Protein AF-A0A0L0LIU9-F1 (afdb_monomer_lite)

Radius of gyration: 30.59 Å; chains: 1; bounding box: 69×97×76 Å

Structure (mmCIF, N/CA/C/O backbone):
data_AF-A0A0L0LIU9-F1
#
_entry.id   AF-A0A0L0LIU9-F1
#
loop_
_atom_site.group_PDB
_atom_site.id
_atom_site.type_symbol
_atom_site.label_atom_id
_atom_site.label_alt_id
_atom_site.label_comp_id
_atom_site.label_asym_id
_atom_site.label_entity_id
_atom_site.label_seq_id
_atom_site.pdbx_PDB_ins_code
_atom_site.Cartn_x
_atom_site.Cartn_y
_atom_site.Cartn_z
_atom_site.occupancy
_atom_site.B_iso_or_equiv
_atom_site.auth_seq_id
_atom_site.auth_comp_id
_atom_site.auth_asym_id
_atom_site.auth_atom_id
_atom_site.pdbx_PDB_model_num
ATOM 1 N N . MET A 1 1 ? -22.553 -29.298 -36.921 1.00 45.69 1 MET A N 1
ATOM 2 C CA . MET A 1 1 ? -21.969 -28.074 -37.516 1.00 45.69 1 MET A CA 1
ATOM 3 C C . MET A 1 1 ? -22.378 -26.859 -36.677 1.00 45.69 1 MET A C 1
ATOM 5 O O . MET A 1 1 ? -23.055 -25.967 -37.155 1.00 45.69 1 MET A O 1
ATOM 9 N N . LEU A 1 2 ? -22.022 -26.857 -35.390 1.00 45.81 2 LEU A N 1
ATOM 10 C CA . LEU A 1 2 ? -22.371 -25.792 -34.436 1.00 45.81 2 LEU A CA 1
ATOM 11 C C . LEU A 1 2 ? -21.199 -25.583 -33.460 1.00 45.81 2 LEU A C 1
ATOM 13 O O . LEU A 1 2 ? -21.365 -25.541 -32.251 1.00 45.81 2 LEU A O 1
ATOM 17 N N . LEU A 1 3 ? -19.979 -25.605 -34.001 1.00 47.44 3 LEU A N 1
ATOM 18 C CA . LEU A 1 3 ? -18.736 -25.647 -33.220 1.00 47.44 3 LEU A CA 1
ATOM 19 C C . LEU A 1 3 ? -17.633 -24.774 -33.839 1.00 47.44 3 LEU A C 1
ATOM 21 O O . LEU A 1 3 ? -16.451 -25.027 -33.645 1.00 47.44 3 LEU A O 1
ATOM 25 N N . LEU A 1 4 ? -18.019 -23.745 -34.604 1.00 47.97 4 LEU A N 1
ATOM 26 C CA . LEU A 1 4 ? -17.070 -22.876 -35.312 1.00 47.97 4 LEU A CA 1
ATOM 27 C C . LEU A 1 4 ? -17.307 -21.367 -35.156 1.00 47.97 4 LEU A C 1
ATOM 29 O O . LEU A 1 4 ? -16.681 -20.593 -35.865 1.00 47.97 4 LEU A O 1
ATOM 33 N N . PHE A 1 5 ? -18.132 -20.932 -34.201 1.00 41.53 5 PHE A N 1
ATOM 34 C CA . PHE A 1 5 ? -18.371 -19.500 -33.950 1.00 41.53 5 PHE A CA 1
ATOM 35 C C . PHE A 1 5 ? -18.141 -19.069 -32.493 1.00 41.53 5 PHE A C 1
ATOM 37 O O . PHE A 1 5 ? -18.697 -18.079 -32.040 1.00 41.53 5 PHE A O 1
ATOM 44 N N . GLN A 1 6 ? -17.289 -19.786 -31.753 1.00 45.59 6 GLN A N 1
ATOM 45 C CA . GLN A 1 6 ? -16.829 -19.359 -30.420 1.00 45.59 6 GLN A CA 1
ATOM 46 C C . GLN A 1 6 ? -15.324 -19.060 -30.392 1.00 45.59 6 GLN A C 1
ATOM 48 O O . GLN A 1 6 ? -14.669 -19.197 -29.363 1.00 45.59 6 GLN A O 1
ATOM 53 N N . LYS A 1 7 ? -14.745 -18.697 -31.538 1.00 48.84 7 LYS A N 1
ATOM 54 C CA . LYS A 1 7 ? -13.348 -18.282 -31.624 1.00 48.84 7 LYS A CA 1
ATOM 55 C C . LYS A 1 7 ? -13.321 -16.839 -32.113 1.00 48.84 7 LYS A C 1
ATOM 57 O O . LYS A 1 7 ? -14.002 -16.535 -33.081 1.00 48.84 7 LYS A O 1
ATOM 62 N N . THR A 1 8 ? -12.517 -16.028 -31.423 1.00 47.38 8 THR A N 1
ATOM 63 C CA . THR A 1 8 ? -12.088 -14.652 -31.738 1.00 47.38 8 THR A CA 1
ATOM 64 C C . THR A 1 8 ? -13.003 -13.500 -31.315 1.00 47.38 8 THR A C 1
ATOM 66 O O . THR A 1 8 ? -13.524 -12.782 -32.158 1.00 47.38 8 THR A O 1
ATOM 69 N N . MET A 1 9 ? -13.094 -13.253 -30.005 1.00 43.00 9 MET A N 1
ATOM 70 C CA . MET A 1 9 ? -13.168 -11.885 -29.457 1.00 43.00 9 MET A CA 1
ATOM 71 C C . MET A 1 9 ? -12.348 -11.762 -28.159 1.00 43.00 9 MET A C 1
ATOM 73 O O . MET A 1 9 ? -12.719 -11.039 -27.245 1.00 43.00 9 MET A O 1
ATOM 77 N N . ASP A 1 10 ? -11.201 -12.441 -28.077 1.00 49.31 10 ASP A N 1
ATOM 78 C CA . ASP A 1 10 ? -10.130 -11.969 -27.198 1.00 49.31 10 ASP A CA 1
ATOM 79 C C . ASP A 1 10 ? -9.325 -10.962 -28.016 1.00 49.31 10 ASP A C 1
ATOM 81 O O . ASP A 1 10 ? -8.288 -11.274 -28.606 1.00 49.31 10 ASP A O 1
ATOM 85 N N . GLU A 1 11 ? -9.867 -9.747 -28.131 1.00 48.88 11 GLU A N 1
ATOM 86 C CA . GLU A 1 11 ? -9.041 -8.597 -28.462 1.00 48.88 11 GLU A CA 1
ATOM 87 C C . GLU A 1 11 ? -7.932 -8.560 -27.413 1.00 48.88 11 GLU A C 1
ATOM 89 O O . GLU A 1 11 ? -8.148 -8.203 -26.253 1.00 48.88 11 GLU A O 1
ATOM 94 N N . HIS A 1 12 ? -6.724 -8.939 -27.819 1.00 54.38 12 HIS A N 1
ATOM 95 C CA . HIS A 1 12 ? -5.518 -8.518 -27.139 1.00 54.38 12 HIS A CA 1
ATOM 96 C C . HIS A 1 12 ? -5.495 -6.991 -27.215 1.00 54.38 12 HIS A C 1
ATOM 98 O O . HIS A 1 12 ? -4.891 -6.407 -28.112 1.00 54.38 12 HIS A O 1
ATOM 104 N N . LYS A 1 13 ? -6.208 -6.334 -26.294 1.00 49.31 13 LYS A N 1
ATOM 105 C CA . LYS A 1 13 ? -6.086 -4.911 -26.038 1.00 49.31 13 LYS A CA 1
ATOM 106 C C . LYS A 1 13 ? -4.662 -4.739 -25.556 1.00 49.31 13 LYS A C 1
ATOM 108 O O . LYS A 1 13 ? -4.372 -4.933 -24.379 1.00 49.31 13 LYS A O 1
ATOM 113 N N . THR A 1 14 ? -3.764 -4.470 -26.494 1.00 50.56 14 THR A N 1
ATOM 114 C CA . THR A 1 14 ? -2.378 -4.122 -26.230 1.00 50.56 14 THR A CA 1
ATOM 115 C C . THR A 1 14 ? -2.442 -2.839 -25.422 1.00 50.56 14 THR A C 1
ATOM 117 O O . THR A 1 14 ? -2.576 -1.742 -25.964 1.00 50.56 14 THR A O 1
ATOM 120 N N . THR A 1 15 ? -2.501 -2.977 -24.101 1.00 61.91 15 THR A N 1
ATOM 121 C CA . THR A 1 15 ? -2.577 -1.861 -23.175 1.00 61.91 15 THR A CA 1
ATOM 122 C C . THR A 1 15 ? -1.241 -1.151 -23.263 1.00 61.91 15 THR A C 1
ATOM 124 O O . THR A 1 15 ? -0.260 -1.537 -22.637 1.00 61.91 15 THR A O 1
ATOM 127 N N . SER A 1 16 ? -1.184 -0.137 -24.124 1.00 69.75 16 SER A N 1
ATOM 128 C CA . SER A 1 16 ? -0.032 0.744 -24.240 1.00 69.75 16 SER A CA 1
ATOM 129 C C . SER A 1 16 ? 0.181 1.404 -22.882 1.00 69.75 16 SER A C 1
ATOM 131 O O . SER A 1 16 ? -0.591 2.271 -22.469 1.00 69.75 16 SER A O 1
ATOM 133 N N . PHE A 1 17 ? 1.186 0.937 -22.146 1.00 67.00 17 PHE A N 1
ATOM 134 C CA . PHE A 1 17 ? 1.517 1.489 -20.843 1.00 67.00 17 PHE A CA 1
ATOM 135 C C . PHE A 1 17 ? 2.136 2.868 -21.018 1.00 67.00 17 PHE A C 1
ATOM 137 O O . PHE A 1 17 ? 2.968 3.089 -21.897 1.00 67.00 17 PHE A O 1
ATOM 144 N N . ILE A 1 18 ? 1.764 3.789 -20.136 1.00 77.19 18 ILE A N 1
ATOM 145 C CA . ILE A 1 18 ? 2.443 5.076 -20.046 1.00 77.19 18 ILE A CA 1
ATOM 146 C C . ILE A 1 18 ? 3.814 4.810 -19.400 1.00 77.19 18 ILE A C 1
ATOM 148 O O . ILE A 1 18 ? 3.855 4.254 -18.293 1.00 77.19 18 ILE A O 1
ATOM 152 N N . PRO A 1 19 ? 4.938 5.162 -20.051 1.00 79.38 19 PRO A N 1
ATOM 153 C CA . PRO A 1 19 ? 6.260 4.987 -19.465 1.00 79.38 19 PRO A CA 1
ATOM 154 C C . PRO A 1 19 ? 6.369 5.676 -18.103 1.00 79.38 19 PRO A C 1
ATOM 156 O O . PRO A 1 19 ? 5.802 6.746 -17.894 1.00 79.38 19 PRO A O 1
ATOM 159 N N . ASN A 1 20 ? 7.117 5.065 -17.180 1.00 84.94 20 ASN A N 1
ATOM 160 C CA . ASN A 1 20 ? 7.345 5.601 -15.833 1.00 84.94 20 ASN A CA 1
ATOM 161 C C . ASN A 1 20 ? 6.050 5.898 -15.038 1.00 84.94 20 ASN A C 1
ATOM 163 O O . ASN A 1 20 ? 5.992 6.836 -14.247 1.00 84.94 20 ASN A O 1
ATOM 167 N N . SER A 1 21 ? 5.002 5.098 -15.244 1.00 88.44 21 SER A N 1
ATOM 168 C CA . SER A 1 21 ? 3.737 5.204 -14.511 1.00 88.44 21 SER A CA 1
ATOM 169 C C . SER A 1 21 ? 3.426 3.931 -13.724 1.00 88.44 21 SER A C 1
ATOM 171 O O . SER A 1 21 ? 4.057 2.887 -13.893 1.00 88.44 21 SER A O 1
ATOM 173 N N . THR A 1 22 ? 2.451 4.013 -12.822 1.00 90.19 22 THR A N 1
ATOM 174 C CA . THR A 1 22 ? 1.862 2.851 -12.152 1.00 90.19 22 THR A CA 1
ATOM 175 C C . THR A 1 22 ? 0.370 2.862 -12.413 1.00 90.19 22 THR A C 1
ATOM 177 O O . THR A 1 22 ? -0.306 3.832 -12.087 1.00 90.19 22 THR A O 1
ATOM 180 N N . GLN A 1 23 ? -0.133 1.773 -12.988 1.00 89.19 23 GLN A N 1
ATOM 181 C CA . GLN A 1 23 ? -1.566 1.563 -13.151 1.00 89.19 23 GLN A CA 1
ATOM 182 C C . GLN A 1 23 ? -2.184 1.286 -11.775 1.00 89.19 23 GLN A C 1
ATOM 184 O O . GLN A 1 23 ? -1.718 0.409 -11.043 1.00 89.19 23 GLN A O 1
ATOM 189 N N . LEU A 1 24 ? -3.221 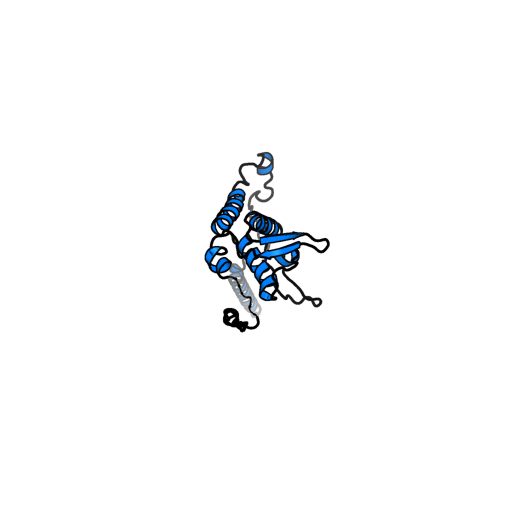2.045 -11.426 1.00 93.62 24 LEU A N 1
ATOM 190 C CA . LEU A 1 24 ? -3.988 1.873 -10.198 1.00 93.62 24 LEU A CA 1
ATOM 191 C C . LEU A 1 24 ? -5.412 1.433 -10.555 1.00 93.62 24 LEU A C 1
ATOM 193 O O . LEU A 1 24 ? -6.053 2.098 -11.365 1.00 93.62 24 LEU A O 1
ATOM 197 N N . PRO A 1 25 ? -5.929 0.345 -9.962 1.00 94.44 25 PRO A N 1
ATOM 198 C CA . PRO A 1 25 ? -7.320 -0.046 -10.143 1.00 94.44 25 PRO A CA 1
ATOM 199 C C . PRO A 1 25 ? -8.281 1.060 -9.691 1.00 94.44 25 PRO A C 1
ATOM 201 O O . PRO A 1 25 ? -8.203 1.515 -8.547 1.00 94.44 25 PRO A O 1
ATOM 204 N N . ASN A 1 26 ? -9.238 1.427 -10.547 1.00 96.56 26 ASN A N 1
ATOM 205 C CA . ASN A 1 26 ? -10.229 2.473 -10.254 1.00 96.56 26 ASN A CA 1
ATOM 206 C C . ASN A 1 26 ? -11.024 2.189 -8.974 1.00 96.56 26 ASN A C 1
ATOM 208 O O . ASN A 1 26 ? -11.304 3.101 -8.209 1.00 96.56 26 ASN A O 1
ATOM 212 N N . ILE A 1 27 ? -11.318 0.917 -8.675 1.00 95.88 27 ILE A N 1
ATOM 213 C CA . ILE A 1 27 ? -11.979 0.540 -7.416 1.00 95.88 27 ILE A CA 1
ATOM 214 C C . ILE A 1 27 ? -11.207 1.043 -6.188 1.00 95.88 27 ILE A C 1
ATOM 216 O O . ILE A 1 27 ? -11.811 1.536 -5.239 1.00 95.88 27 ILE A O 1
ATOM 220 N N . LEU A 1 28 ? -9.872 0.990 -6.212 1.00 96.88 28 LEU A N 1
ATOM 221 C CA . LEU A 1 28 ? -9.068 1.519 -5.116 1.00 96.88 28 LEU A CA 1
ATOM 222 C C . LEU A 1 28 ? -9.097 3.044 -5.104 1.00 96.88 28 LEU A C 1
ATOM 224 O O . LEU A 1 28 ? -9.313 3.629 -4.045 1.00 96.88 28 LEU A O 1
ATOM 228 N N . LEU A 1 29 ? -8.879 3.668 -6.264 1.00 96.12 29 LEU A N 1
ATOM 229 C CA . LEU A 1 29 ? -8.744 5.119 -6.389 1.00 96.12 29 LEU A CA 1
ATOM 230 C C . LEU A 1 29 ? -10.043 5.858 -6.053 1.00 96.12 29 LEU A C 1
ATOM 232 O O . LEU A 1 29 ? -10.012 6.839 -5.318 1.00 96.12 29 LEU A O 1
ATOM 236 N N . ASP A 1 30 ? -11.172 5.355 -6.543 1.00 96.88 30 ASP A N 1
ATOM 237 C CA . ASP A 1 30 ? -12.452 6.059 -6.493 1.00 96.88 30 ASP A CA 1
ATOM 238 C C . ASP A 1 30 ? -13.293 5.655 -5.281 1.00 96.88 30 ASP A C 1
ATOM 240 O O . ASP A 1 30 ? -14.129 6.433 -4.820 1.00 96.88 30 ASP A O 1
ATOM 244 N N . LYS A 1 31 ? -13.127 4.418 -4.787 1.00 97.31 31 LYS A N 1
ATOM 245 C CA . LYS A 1 31 ? -14.048 3.829 -3.801 1.00 97.31 31 LYS A CA 1
ATOM 246 C C . LYS A 1 31 ? -13.411 3.455 -2.468 1.00 97.31 31 LYS A C 1
ATOM 248 O O . LYS A 1 31 ? -14.139 3.337 -1.491 1.00 97.31 31 LYS A O 1
ATOM 253 N N . VAL A 1 32 ? -12.090 3.284 -2.396 1.00 97.94 32 VAL A N 1
ATOM 254 C CA . VAL A 1 32 ? -11.420 2.847 -1.157 1.00 97.94 32 VAL A CA 1
ATOM 255 C C . VAL A 1 32 ? -10.550 3.955 -0.577 1.00 97.94 32 VAL A C 1
ATOM 257 O O . VAL A 1 32 ? -10.808 4.417 0.530 1.00 97.94 32 VAL A O 1
ATOM 260 N N . ILE A 1 33 ? -9.541 4.413 -1.322 1.00 97.81 33 ILE A N 1
ATOM 261 C CA . ILE A 1 33 ? -8.535 5.385 -0.866 1.00 97.81 33 ILE A CA 1
ATOM 262 C C . ILE A 1 33 ? -9.151 6.672 -0.289 1.00 97.81 33 ILE A C 1
ATOM 264 O O . ILE A 1 33 ? -8.698 7.085 0.778 1.00 97.81 33 ILE A O 1
ATOM 268 N N . PRO A 1 34 ? -10.184 7.290 -0.899 1.00 97.62 34 PRO A N 1
ATOM 269 C CA . PRO A 1 34 ? -10.765 8.527 -0.374 1.00 97.62 34 PRO A CA 1
ATOM 270 C C . PRO A 1 34 ? -11.514 8.350 0.953 1.00 97.62 34 PRO A C 1
ATOM 272 O O . PRO A 1 34 ? -11.811 9.335 1.625 1.00 97.62 34 PRO A O 1
ATOM 275 N N . LEU A 1 35 ? -11.862 7.110 1.311 1.00 97.44 35 LEU A N 1
ATOM 276 C CA . LEU A 1 35 ? -12.760 6.788 2.420 1.00 97.44 35 LEU A CA 1
ATOM 277 C C . LEU A 1 35 ? -12.056 6.088 3.587 1.00 97.44 35 LEU A C 1
ATOM 279 O O . LEU A 1 35 ? -12.709 5.772 4.582 1.00 97.44 35 LEU A O 1
ATOM 283 N N . ILE A 1 36 ? -10.749 5.842 3.491 1.00 97.06 36 ILE A N 1
ATOM 284 C CA . ILE A 1 36 ? -9.955 5.226 4.558 1.00 97.06 36 ILE A CA 1
ATOM 285 C C . ILE A 1 36 ? -8.864 6.183 5.069 1.00 97.06 36 ILE A C 1
ATOM 287 O O . ILE A 1 36 ? -8.434 7.080 4.346 1.00 97.06 36 ILE A O 1
ATOM 291 N N . PRO A 1 37 ? -8.384 6.009 6.312 1.00 97.06 37 PRO A N 1
ATOM 292 C CA . PRO A 1 37 ? -7.286 6.790 6.867 1.00 97.06 37 PRO A CA 1
ATOM 293 C C . PRO A 1 37 ? -5.991 6.735 6.041 1.00 97.06 37 PRO A C 1
ATOM 295 O O . PRO A 1 37 ? -5.687 5.767 5.341 1.00 97.06 37 PRO A O 1
ATOM 298 N N . GLU A 1 38 ? -5.202 7.808 6.161 1.00 96.12 38 GLU A N 1
ATOM 299 C CA . GLU A 1 38 ? -4.026 8.062 5.321 1.00 96.12 38 GLU A CA 1
ATOM 300 C C . GLU A 1 38 ? -2.982 6.938 5.391 1.00 96.12 38 GLU A C 1
ATOM 302 O O . GLU A 1 38 ? -2.395 6.572 4.372 1.00 96.12 38 GLU A O 1
ATOM 307 N N . ALA A 1 39 ? -2.739 6.376 6.579 1.00 96.69 39 ALA A N 1
ATOM 308 C CA . ALA A 1 39 ? -1.717 5.349 6.753 1.00 96.69 39 ALA A CA 1
ATOM 309 C C . ALA A 1 39 ? -2.039 4.096 5.920 1.00 96.69 39 ALA A C 1
ATOM 311 O O . ALA A 1 39 ? -1.188 3.582 5.193 1.00 96.69 39 ALA A O 1
ATOM 312 N N . GLU A 1 40 ? -3.286 3.639 5.979 1.00 98.19 40 GLU A N 1
ATOM 313 C CA . GLU A 1 40 ? -3.803 2.516 5.213 1.00 98.19 40 GLU A CA 1
ATOM 314 C C . GLU A 1 40 ? -3.820 2.815 3.711 1.00 98.19 40 GLU A C 1
ATOM 316 O O . GLU A 1 40 ? -3.341 1.998 2.920 1.00 98.19 40 GLU A O 1
ATOM 321 N N . ALA A 1 41 ? -4.275 4.006 3.310 1.00 98.38 41 ALA A N 1
ATOM 322 C CA . ALA A 1 41 ? -4.251 4.435 1.912 1.00 98.38 41 ALA A CA 1
ATOM 323 C C . ALA A 1 41 ? -2.830 4.415 1.323 1.00 98.38 41 ALA A C 1
ATOM 325 O O . ALA A 1 41 ? -2.606 3.859 0.245 1.00 98.38 41 ALA A O 1
ATOM 326 N N . ARG A 1 42 ? -1.839 4.951 2.046 1.00 98.50 42 ARG A N 1
ATOM 327 C CA . ARG A 1 42 ? -0.432 4.963 1.608 1.00 98.50 42 ARG A CA 1
ATOM 328 C C . ARG A 1 42 ? 0.156 3.556 1.529 1.00 98.50 42 ARG A C 1
ATOM 330 O O . ARG A 1 42 ? 0.895 3.262 0.591 1.00 98.50 42 ARG A O 1
ATOM 337 N N . CYS A 1 43 ? -0.203 2.662 2.453 1.00 98.56 43 CYS A N 1
ATOM 338 C CA . CYS A 1 43 ? 0.171 1.251 2.361 1.00 98.56 43 CYS A CA 1
ATOM 339 C C . CYS A 1 43 ? -0.425 0.574 1.114 1.00 98.56 43 CYS A C 1
ATOM 341 O O . CYS A 1 43 ? 0.314 -0.105 0.401 1.00 98.56 43 CYS A O 1
ATOM 343 N N . LEU A 1 44 ? -1.716 0.777 0.813 1.00 98.25 44 LEU A N 1
ATOM 344 C CA . LEU A 1 44 ? -2.359 0.233 -0.394 1.00 98.25 44 LEU A CA 1
ATOM 345 C C . LEU A 1 44 ? -1.690 0.730 -1.676 1.00 98.25 44 LEU A C 1
ATOM 347 O O . LEU A 1 44 ? -1.363 -0.069 -2.556 1.00 98.25 44 LEU A O 1
ATOM 351 N N . LEU A 1 45 ? -1.453 2.038 -1.765 1.00 98.38 45 LEU A N 1
ATOM 352 C CA . LEU A 1 45 ? -0.787 2.656 -2.908 1.00 98.38 45 LEU A CA 1
ATOM 353 C C . LEU A 1 45 ? 0.623 2.096 -3.105 1.00 98.38 45 LEU A C 1
ATOM 355 O O . LEU A 1 45 ? 1.009 1.781 -4.231 1.00 98.38 45 LEU A O 1
ATOM 359 N N . TYR A 1 46 ? 1.378 1.913 -2.018 1.00 98.56 46 TYR A N 1
ATOM 360 C CA . TYR A 1 46 ? 2.715 1.342 -2.116 1.00 98.56 46 TYR A CA 1
ATOM 361 C C . TYR A 1 46 ? 2.686 -0.122 -2.569 1.00 98.56 46 TYR A C 1
ATOM 363 O O . TYR A 1 46 ? 3.479 -0.503 -3.428 1.00 98.56 46 TYR A O 1
ATOM 371 N N . ILE A 1 47 ? 1.734 -0.931 -2.085 1.00 98.50 47 ILE A N 1
ATOM 372 C CA . ILE A 1 47 ? 1.545 -2.300 -2.590 1.00 98.50 47 ILE A CA 1
ATOM 373 C C . ILE A 1 47 ? 1.271 -2.262 -4.096 1.00 98.50 47 ILE A C 1
ATOM 375 O O . ILE A 1 47 ? 1.984 -2.929 -4.838 1.00 98.50 47 ILE A O 1
ATOM 379 N N . CYS A 1 48 ? 0.346 -1.419 -4.565 1.00 98.00 48 CYS A N 1
ATOM 380 C CA . CYS A 1 48 ? 0.053 -1.277 -5.995 1.00 98.00 48 CYS A CA 1
ATOM 381 C C . CYS A 1 48 ? 1.285 -0.867 -6.817 1.00 98.00 48 CYS A C 1
ATOM 383 O O . CYS A 1 48 ? 1.528 -1.402 -7.900 1.00 98.00 48 CYS A O 1
ATOM 385 N N . ARG A 1 49 ? 2.108 0.053 -6.295 1.00 97.44 49 ARG A N 1
ATOM 386 C CA . ARG A 1 49 ? 3.370 0.455 -6.932 1.00 97.44 49 ARG A CA 1
ATOM 387 C C . ARG A 1 49 ? 4.332 -0.717 -7.092 1.00 97.44 49 ARG A C 1
ATOM 389 O O . ARG A 1 49 ? 5.022 -0.793 -8.111 1.00 97.44 49 ARG A O 1
ATOM 396 N N . ARG A 1 50 ? 4.398 -1.597 -6.092 1.00 97.75 50 ARG A N 1
ATOM 397 C CA . ARG A 1 50 ? 5.282 -2.770 -6.049 1.00 97.75 50 ARG A CA 1
ATOM 398 C C . ARG A 1 50 ? 4.740 -3.975 -6.828 1.00 97.75 50 ARG A C 1
ATOM 400 O O . ARG A 1 50 ? 5.538 -4.784 -7.296 1.00 97.75 50 ARG A O 1
ATOM 407 N N . THR A 1 51 ? 3.425 -4.068 -7.009 1.00 97.38 51 THR A N 1
ATOM 408 C CA . THR A 1 51 ? 2.760 -5.128 -7.777 1.00 97.38 51 THR A CA 1
ATOM 409 C C . THR A 1 51 ? 2.506 -4.684 -9.217 1.00 97.38 51 THR A C 1
ATOM 411 O O . THR A 1 51 ? 3.284 -5.005 -10.117 1.00 97.38 51 THR A O 1
ATOM 414 N N . PHE A 1 52 ? 1.479 -3.870 -9.442 1.00 94.94 52 PHE A N 1
ATOM 415 C CA . PHE A 1 52 ? 1.016 -3.456 -10.765 1.00 94.94 52 PHE A CA 1
ATOM 416 C C . PHE A 1 52 ? 2.032 -2.587 -11.500 1.00 94.94 52 PHE A C 1
ATOM 418 O O . PHE A 1 52 ? 2.214 -2.745 -12.704 1.00 94.94 52 PHE A O 1
ATOM 425 N N . GLY A 1 53 ? 2.779 -1.749 -10.775 1.00 93.62 53 GLY A N 1
ATOM 426 C CA . GLY A 1 53 ? 3.890 -0.977 -11.345 1.00 93.62 53 GLY A CA 1
ATOM 427 C C . GLY A 1 53 ? 5.074 -1.828 -11.835 1.00 93.62 53 GLY A C 1
ATOM 428 O O . GLY A 1 53 ? 6.019 -1.276 -12.392 1.00 93.62 53 GLY A O 1
ATOM 429 N N . PHE A 1 54 ? 5.048 -3.145 -11.607 1.00 93.44 54 PHE A N 1
ATOM 430 C CA . PHE A 1 54 ? 6.015 -4.126 -12.114 1.00 93.44 54 PHE A CA 1
ATOM 431 C C . PHE A 1 54 ? 5.334 -5.321 -12.800 1.00 93.44 54 PHE A C 1
ATOM 433 O O . PHE A 1 54 ? 5.985 -6.345 -12.999 1.00 93.44 54 PHE A O 1
ATOM 440 N N . HIS A 1 55 ? 4.044 -5.207 -13.140 1.00 92.12 55 HIS A N 1
ATOM 441 C CA . HIS A 1 55 ? 3.252 -6.269 -13.775 1.00 92.12 55 HIS A CA 1
ATOM 442 C C . HIS A 1 55 ? 3.239 -7.587 -12.987 1.00 92.12 55 HIS A C 1
ATOM 444 O O . HIS A 1 55 ? 3.392 -8.671 -13.547 1.00 92.12 55 HIS A O 1
ATOM 450 N N . LYS A 1 56 ? 3.080 -7.491 -11.667 1.00 94.44 56 LYS A N 1
ATOM 451 C CA . LYS A 1 56 ? 2.925 -8.640 -10.773 1.00 94.44 56 LYS A CA 1
ATOM 452 C C . LYS A 1 56 ? 1.578 -8.581 -10.073 1.00 94.44 56 LYS A C 1
ATOM 454 O O . LYS A 1 56 ? 1.122 -7.496 -9.722 1.00 94.44 56 LYS A O 1
ATOM 459 N N . ASP A 1 57 ? 1.039 -9.747 -9.740 1.00 95.81 57 ASP A N 1
ATOM 460 C CA . ASP A 1 57 ? -0.141 -9.848 -8.873 1.00 95.81 57 ASP A CA 1
ATOM 461 C C . ASP A 1 57 ? 0.225 -9.677 -7.392 1.00 95.81 57 ASP A C 1
ATOM 463 O O . ASP A 1 57 ? -0.540 -9.121 -6.604 1.00 95.81 57 ASP A O 1
ATOM 467 N N . ALA A 1 58 ? 1.434 -10.108 -7.017 1.00 97.81 58 ALA A N 1
ATOM 468 C CA . ALA A 1 58 ? 1.963 -10.025 -5.662 1.00 97.81 58 ALA A CA 1
ATOM 469 C C . ALA A 1 58 ? 3.453 -9.652 -5.663 1.00 97.81 58 ALA A C 1
ATOM 471 O O . ALA A 1 58 ? 4.204 -10.051 -6.554 1.00 97.81 58 ALA A O 1
ATOM 472 N N . ASP A 1 59 ? 3.913 -8.945 -4.629 1.00 98.25 59 ASP A N 1
ATOM 473 C CA . ASP A 1 59 ? 5.340 -8.659 -4.429 1.00 98.25 59 ASP A CA 1
ATOM 474 C C . ASP A 1 59 ? 5.744 -8.899 -2.976 1.00 98.25 59 ASP A C 1
ATOM 476 O O . ASP A 1 59 ? 4.937 -8.799 -2.046 1.00 98.25 59 ASP A O 1
ATOM 480 N N . ARG A 1 60 ? 7.021 -9.229 -2.780 1.00 98.19 60 ARG A N 1
ATOM 481 C CA . ARG A 1 60 ? 7.601 -9.334 -1.442 1.00 98.19 60 ARG A CA 1
ATOM 482 C C . ARG A 1 60 ? 8.061 -7.955 -1.002 1.00 98.19 60 ARG A C 1
ATOM 484 O O . ARG A 1 60 ? 8.960 -7.39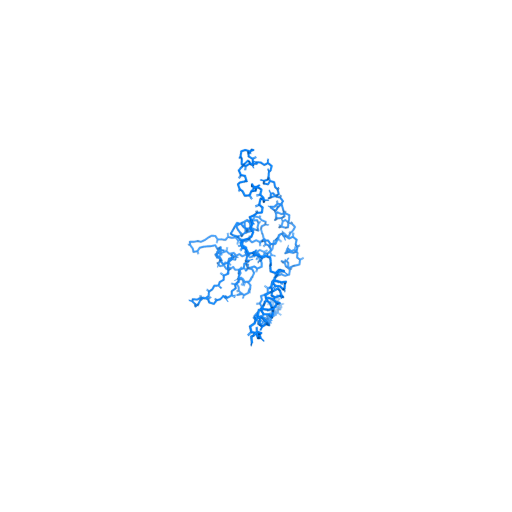6 -1.623 1.00 98.19 60 ARG A O 1
ATOM 491 N N . ILE A 1 61 ? 7.488 -7.448 0.085 1.00 98.44 61 ILE A N 1
ATOM 492 C CA . ILE A 1 61 ? 7.753 -6.086 0.560 1.00 98.44 61 ILE A CA 1
ATOM 493 C C . ILE A 1 61 ? 8.140 -6.142 2.040 1.00 98.44 61 ILE A C 1
ATOM 495 O O . ILE A 1 61 ? 7.391 -6.635 2.882 1.00 98.44 61 ILE A O 1
ATOM 499 N N . SER A 1 62 ? 9.334 -5.672 2.387 1.00 97.50 62 SER A N 1
ATOM 500 C CA . SER A 1 62 ? 9.752 -5.589 3.787 1.00 97.50 62 SER A CA 1
ATOM 501 C C . SER A 1 62 ? 9.108 -4.387 4.484 1.00 97.50 62 SER A C 1
ATOM 503 O O . SER A 1 62 ? 8.711 -3.404 3.860 1.00 97.50 62 SER A O 1
ATOM 505 N N . PHE A 1 63 ? 9.072 -4.417 5.817 1.00 96.94 63 PHE A N 1
ATOM 506 C CA . PHE A 1 63 ? 8.654 -3.251 6.603 1.00 96.94 63 PHE A CA 1
ATOM 507 C C . PHE A 1 63 ? 9.530 -2.019 6.346 1.00 96.94 63 PHE A C 1
ATOM 509 O O . PHE A 1 63 ? 9.001 -0.916 6.291 1.00 96.94 63 PHE A O 1
ATOM 516 N N . SER A 1 64 ? 10.844 -2.196 6.173 1.00 97.38 64 SER A N 1
ATOM 517 C CA . SER A 1 64 ? 11.738 -1.079 5.845 1.00 97.38 64 SER A CA 1
ATOM 518 C C . SER A 1 64 ? 11.417 -0.474 4.481 1.00 97.38 64 SER A C 1
ATOM 520 O O . SER A 1 64 ? 11.473 0.736 4.345 1.00 97.38 64 SER A O 1
ATOM 522 N N . GLN A 1 65 ? 10.989 -1.275 3.500 1.00 98.44 65 GLN A N 1
ATOM 523 C CA . GLN A 1 65 ? 10.532 -0.750 2.212 1.00 98.44 65 GLN A CA 1
ATOM 524 C C . GLN A 1 65 ? 9.239 0.057 2.355 1.00 98.44 65 GLN A C 1
ATOM 526 O O . GLN A 1 65 ? 9.121 1.129 1.778 1.00 98.44 65 GLN A O 1
ATOM 531 N N . PHE A 1 66 ? 8.286 -0.394 3.177 1.00 98.56 66 PHE A N 1
ATOM 532 C CA . PHE A 1 66 ? 7.107 0.423 3.487 1.00 98.56 66 PHE A CA 1
ATOM 533 C C . PHE A 1 66 ? 7.460 1.731 4.201 1.00 98.56 66 PHE A C 1
ATOM 535 O O . PHE A 1 66 ? 6.826 2.747 3.948 1.00 98.56 66 PHE A O 1
ATOM 542 N N . MET A 1 67 ? 8.429 1.721 5.110 1.00 98.44 67 MET A N 1
ATOM 543 C CA . MET A 1 67 ? 8.791 2.911 5.883 1.00 98.44 67 MET A CA 1
ATOM 544 C C . MET A 1 67 ? 9.609 3.904 5.053 1.00 98.44 67 MET A C 1
ATOM 546 O O . MET A 1 67 ? 9.231 5.066 4.949 1.00 98.44 67 MET A O 1
ATOM 550 N N . ASP A 1 68 ? 10.693 3.419 4.448 1.00 97.38 68 ASP A N 1
ATOM 551 C CA . ASP A 1 68 ? 11.802 4.233 3.941 1.00 97.38 68 ASP A CA 1
ATOM 552 C C . ASP A 1 68 ? 12.051 4.035 2.437 1.00 97.38 68 ASP A C 1
ATOM 554 O O . ASP A 1 68 ? 12.902 4.706 1.852 1.00 97.38 68 ASP A O 1
ATOM 558 N N . GLY A 1 69 ? 11.335 3.099 1.812 1.00 97.88 69 GLY A N 1
ATOM 559 C CA . GLY A 1 69 ? 11.471 2.774 0.400 1.00 97.88 69 GLY A CA 1
ATOM 560 C C . GLY A 1 69 ? 12.690 1.927 0.057 1.00 97.88 69 GLY A C 1
ATOM 561 O O . GLY A 1 69 ? 13.169 1.109 0.850 1.00 97.88 69 GLY A O 1
ATOM 562 N N . ILE A 1 70 ? 13.166 2.076 -1.178 1.00 98.00 70 ILE A N 1
ATOM 563 C CA . ILE A 1 70 ? 14.249 1.266 -1.739 1.00 98.00 70 ILE A CA 1
ATOM 564 C C . ILE A 1 70 ? 15.419 2.162 -2.119 1.00 98.00 70 ILE A C 1
ATOM 566 O O . ILE A 1 70 ? 15.256 3.183 -2.785 1.00 98.00 70 ILE A O 1
ATOM 570 N N . LYS A 1 71 ? 16.622 1.722 -1.747 1.00 97.75 71 LYS A N 1
ATOM 571 C CA . LYS A 1 71 ? 17.886 2.282 -2.224 1.00 97.75 71 LYS A CA 1
ATOM 572 C C . LYS A 1 71 ? 18.632 1.240 -3.043 1.00 97.75 71 LYS A C 1
ATOM 574 O O . LYS A 1 71 ? 18.558 0.046 -2.745 1.00 97.75 71 LYS A O 1
ATOM 579 N N . ASP A 1 72 ? 19.337 1.686 -4.074 1.00 96.00 72 ASP A N 1
ATOM 580 C CA . ASP A 1 72 ? 20.250 0.820 -4.813 1.00 96.00 72 ASP A CA 1
ATOM 581 C C . ASP A 1 72 ? 21.542 0.552 -4.013 1.00 96.00 72 ASP A C 1
ATOM 583 O O . ASP A 1 72 ? 21.771 1.099 -2.931 1.00 96.00 72 ASP A O 1
ATOM 587 N N . ARG A 1 73 ? 22.424 -0.299 -4.553 1.00 95.69 73 ARG A N 1
ATOM 588 C CA . ARG A 1 73 ? 23.709 -0.639 -3.911 1.00 95.69 73 ARG A CA 1
ATOM 589 C C . ARG A 1 73 ? 24.668 0.551 -3.784 1.00 95.69 73 ARG A C 1
ATOM 591 O O . ARG A 1 73 ? 25.613 0.473 -3.008 1.00 95.69 73 ARG A O 1
ATOM 598 N N . ARG A 1 74 ? 24.454 1.617 -4.558 1.00 96.06 74 ARG A N 1
ATOM 599 C CA . ARG A 1 74 ? 25.256 2.849 -4.556 1.00 96.06 74 ARG A CA 1
ATOM 600 C C . ARG A 1 74 ? 24.677 3.903 -3.607 1.00 96.06 74 ARG A C 1
ATOM 602 O O . ARG A 1 74 ? 25.274 4.962 -3.453 1.00 96.06 74 ARG A O 1
ATOM 609 N N . GLY A 1 75 ? 23.543 3.613 -2.967 1.00 95.25 75 GLY A N 1
ATOM 610 C CA . GLY A 1 75 ? 22.849 4.511 -2.052 1.00 95.25 75 GLY A CA 1
ATOM 611 C C . GLY A 1 75 ? 21.853 5.458 -2.724 1.00 95.25 75 GLY A C 1
ATOM 612 O O . GLY A 1 75 ? 21.245 6.264 -2.020 1.00 95.25 75 GLY A O 1
ATOM 613 N N . ASN A 1 76 ? 21.638 5.359 -4.040 1.00 97.06 76 ASN A N 1
ATOM 614 C CA . ASN A 1 76 ? 20.645 6.179 -4.730 1.00 97.06 76 ASN A CA 1
ATOM 615 C C . ASN A 1 76 ? 19.239 5.741 -4.317 1.00 97.06 76 ASN A C 1
ATOM 617 O O . ASN A 1 76 ? 18.934 4.546 -4.287 1.00 97.06 76 ASN A O 1
ATOM 621 N N . VAL A 1 77 ? 18.378 6.709 -4.013 1.00 97.19 77 VAL A N 1
ATOM 622 C CA . VAL A 1 77 ? 16.984 6.442 -3.651 1.00 97.19 77 VAL A CA 1
ATOM 623 C C . VAL A 1 77 ? 16.180 6.137 -4.913 1.00 97.19 77 VAL A C 1
ATOM 625 O O . VAL A 1 77 ? 16.164 6.937 -5.843 1.00 97.19 77 VAL A O 1
ATOM 628 N N . LEU A 1 78 ? 15.518 4.980 -4.937 1.00 95.94 78 LEU A N 1
ATOM 629 C CA . LEU A 1 78 ? 14.629 4.557 -6.022 1.00 95.94 78 LEU A CA 1
ATOM 630 C C . LEU A 1 78 ? 13.169 4.917 -5.728 1.00 95.94 78 LEU A C 1
ATOM 632 O O . LEU A 1 78 ? 12.423 5.276 -6.634 1.00 95.94 78 LEU A O 1
ATOM 636 N N . ASP A 1 79 ? 12.766 4.812 -4.463 1.00 97.06 79 ASP A N 1
ATOM 637 C CA . ASP A 1 79 ? 11.480 5.278 -3.952 1.00 97.06 79 ASP A CA 1
ATOM 638 C C . ASP A 1 79 ? 11.572 5.538 -2.441 1.00 97.06 79 ASP A C 1
ATOM 640 O O . ASP A 1 79 ? 12.536 5.123 -1.797 1.00 97.06 79 ASP A O 1
ATOM 644 N N . TYR A 1 80 ? 10.568 6.221 -1.889 1.00 97.56 80 TYR A N 1
ATOM 645 C CA . TYR A 1 80 ? 10.495 6.608 -0.472 1.00 97.56 80 TYR A CA 1
ATOM 646 C C . TYR A 1 80 ? 9.471 5.790 0.328 1.00 97.56 80 TYR A C 1
ATOM 648 O O . TYR A 1 80 ? 9.067 6.188 1.422 1.00 97.56 80 TYR A O 1
ATOM 656 N N . GLY A 1 81 ? 9.016 4.655 -0.207 1.00 98.00 81 GLY A N 1
ATOM 657 C CA . GLY A 1 81 ? 8.053 3.821 0.496 1.00 98.00 81 GLY A CA 1
ATOM 658 C C . GLY A 1 81 ? 6.680 4.473 0.635 1.00 98.00 81 GLY A C 1
ATOM 659 O O . GLY A 1 81 ? 6.262 5.321 -0.155 1.00 98.00 81 GLY A O 1
ATOM 660 N N . ALA A 1 82 ? 5.988 4.085 1.700 1.00 98.06 82 ALA A N 1
ATOM 661 C CA . ALA A 1 82 ? 4.822 4.786 2.202 1.00 98.06 82 ALA A CA 1
ATOM 662 C C . ALA A 1 82 ? 5.206 5.972 3.102 1.00 98.06 82 ALA A C 1
ATOM 664 O O . ALA A 1 82 ? 4.333 6.787 3.367 1.00 98.06 82 ALA A O 1
ATOM 665 N N . GLY A 1 83 ? 6.455 6.124 3.563 1.00 97.38 83 GLY A N 1
ATOM 666 C CA . GLY A 1 83 ? 6.878 7.264 4.394 1.00 97.38 83 GLY A CA 1
ATOM 667 C C . GLY A 1 83 ? 6.183 7.318 5.759 1.00 97.38 83 GLY A C 1
ATOM 668 O O . GLY A 1 83 ? 5.802 8.390 6.225 1.00 97.38 83 GLY A O 1
ATOM 669 N N . LEU A 1 84 ? 5.946 6.155 6.366 1.00 97.69 84 LEU A N 1
ATOM 670 C CA . LEU A 1 84 ? 5.198 6.004 7.614 1.00 97.69 84 LEU A CA 1
ATOM 671 C C . LEU A 1 84 ? 6.083 5.423 8.717 1.00 97.69 84 LEU A C 1
ATOM 673 O O . LEU A 1 84 ? 6.946 4.586 8.464 1.00 97.69 84 LEU A O 1
ATOM 677 N N . ALA A 1 85 ? 5.800 5.785 9.971 1.00 97.31 85 ALA A N 1
ATOM 678 C CA . ALA A 1 85 ? 6.416 5.128 11.119 1.00 97.31 85 ALA A CA 1
ATOM 679 C C . ALA A 1 85 ? 6.044 3.634 11.169 1.00 97.31 85 ALA A C 1
ATOM 681 O O . ALA A 1 85 ? 4.931 3.239 10.810 1.00 97.31 85 ALA A O 1
ATOM 682 N N . ARG A 1 86 ? 6.944 2.800 11.705 1.00 96.88 86 ARG A N 1
ATOM 683 C CA . ARG A 1 86 ? 6.764 1.338 11.782 1.00 96.88 86 ARG A CA 1
ATOM 684 C C . ARG A 1 86 ? 5.425 0.915 12.393 1.00 96.88 86 ARG A C 1
ATOM 686 O O . ARG A 1 86 ? 4.794 -0.013 11.893 1.00 96.88 86 ARG A O 1
ATOM 693 N N . ALA A 1 87 ? 4.997 1.585 13.464 1.00 96.06 87 ALA A N 1
ATOM 694 C CA . ALA A 1 87 ? 3.731 1.292 14.136 1.00 96.06 87 ALA A CA 1
ATOM 695 C C . ALA A 1 87 ? 2.518 1.571 13.231 1.00 96.06 87 ALA A C 1
ATOM 697 O O . ALA A 1 87 ? 1.586 0.770 13.202 1.00 96.06 87 ALA A O 1
ATOM 698 N N . SER A 1 88 ? 2.559 2.656 12.453 1.00 96.69 88 SER A N 1
ATOM 699 C CA . SER A 1 88 ? 1.517 3.003 11.483 1.00 96.69 88 SER A CA 1
ATOM 700 C C . SER A 1 88 ? 1.462 1.993 10.339 1.00 96.69 88 SER A C 1
ATOM 702 O O . SER A 1 88 ? 0.376 1.544 9.994 1.00 96.69 88 SER A O 1
ATOM 704 N N . VAL A 1 89 ? 2.617 1.558 9.820 1.00 98.19 89 VAL A N 1
ATOM 705 C CA . VAL A 1 89 ? 2.689 0.483 8.812 1.00 98.19 89 VAL A CA 1
ATOM 706 C C . VAL A 1 89 ? 2.103 -0.817 9.364 1.00 98.19 89 VAL A C 1
ATOM 708 O O . VAL A 1 89 ? 1.261 -1.437 8.725 1.00 98.19 89 VAL A O 1
ATOM 711 N N . ALA A 1 90 ? 2.510 -1.226 10.570 1.00 97.38 90 ALA A N 1
ATOM 712 C CA . ALA A 1 90 ? 2.032 -2.463 11.186 1.00 97.38 90 ALA A CA 1
ATOM 713 C C . ALA A 1 90 ? 0.513 -2.445 11.386 1.00 97.38 90 ALA A C 1
ATOM 715 O O . ALA A 1 90 ? -0.172 -3.399 11.017 1.00 97.38 90 ALA A O 1
ATOM 716 N N . LYS A 1 91 ? -0.006 -1.346 11.944 1.00 95.94 91 LYS A N 1
ATOM 717 C CA . LYS A 1 91 ? -1.441 -1.153 12.145 1.00 95.94 91 LYS A CA 1
ATOM 718 C C . LYS A 1 91 ? -2.181 -1.156 10.811 1.00 95.94 91 LYS A C 1
ATOM 720 O O . LYS A 1 91 ? -3.16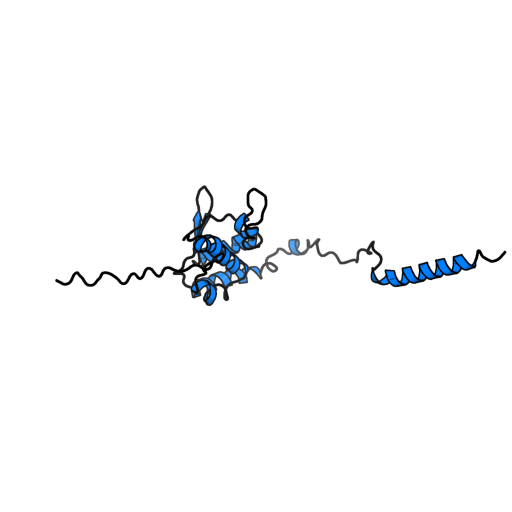9 -1.873 10.683 1.00 95.94 91 LYS A O 1
ATOM 725 N N . GLY A 1 92 ? -1.687 -0.400 9.834 1.00 96.94 92 GLY A N 1
ATOM 726 C CA . GLY A 1 92 ? -2.369 -0.237 8.562 1.00 96.94 92 GLY A CA 1
ATOM 727 C C . GLY A 1 92 ? -2.444 -1.539 7.769 1.00 96.94 92 GLY A C 1
ATOM 728 O O . GLY A 1 92 ? -3.521 -1.937 7.341 1.00 96.94 92 GLY A O 1
ATOM 729 N N . LEU A 1 93 ? -1.332 -2.274 7.663 1.00 98.25 93 LEU A N 1
ATOM 730 C CA . LEU A 1 93 ? -1.308 -3.577 6.991 1.00 98.25 93 LEU A CA 1
ATOM 731 C C . LEU A 1 93 ? -2.202 -4.607 7.686 1.00 98.25 93 LEU A C 1
ATOM 733 O O . LEU A 1 93 ? -2.889 -5.372 7.013 1.00 98.25 93 LEU A O 1
ATOM 737 N N . LYS A 1 94 ? -2.224 -4.614 9.024 1.00 97.31 94 LYS A N 1
ATOM 738 C CA . LYS A 1 94 ? -3.125 -5.483 9.787 1.00 97.31 94 LYS A CA 1
ATOM 739 C C . LYS A 1 94 ? -4.590 -5.158 9.480 1.00 97.31 94 LYS A C 1
ATOM 741 O O . LYS A 1 94 ? -5.336 -6.058 9.113 1.00 97.31 94 LYS A O 1
ATOM 746 N N . SER A 1 95 ? -4.961 -3.883 9.576 1.00 97.25 95 SER A N 1
ATOM 747 C CA . SER A 1 95 ? -6.323 -3.399 9.334 1.00 97.25 95 SER A CA 1
ATOM 748 C C . SER A 1 95 ? -6.804 -3.729 7.918 1.00 97.25 95 SER A C 1
ATOM 750 O O . SER A 1 95 ? -7.879 -4.294 7.739 1.00 97.25 95 SER A O 1
ATOM 752 N N . LEU A 1 96 ? -5.963 -3.483 6.909 1.00 98.38 96 LEU A N 1
ATOM 753 C CA . LEU A 1 96 ? -6.256 -3.802 5.509 1.00 98.38 96 LEU A CA 1
ATOM 754 C C . LEU A 1 96 ? -6.426 -5.308 5.256 1.00 98.38 96 LEU A C 1
ATOM 756 O O . LEU A 1 96 ? -7.279 -5.703 4.460 1.00 98.38 96 LEU A O 1
ATOM 760 N N . ASN A 1 97 ? -5.620 -6.150 5.908 1.00 98.38 97 ASN A N 1
ATOM 761 C CA . ASN A 1 97 ? -5.718 -7.604 5.773 1.00 98.38 97 ASN A CA 1
ATOM 762 C C . ASN A 1 97 ? -6.978 -8.151 6.463 1.00 98.38 97 ASN A C 1
ATOM 764 O O . ASN A 1 97 ? -7.670 -8.987 5.894 1.00 98.38 97 ASN A O 1
ATOM 768 N N . GLU A 1 98 ? -7.319 -7.650 7.654 1.00 97.25 98 GLU A N 1
ATOM 769 C CA . GLU A 1 98 ? -8.562 -8.003 8.364 1.00 97.25 98 GLU A CA 1
ATOM 770 C C . GLU A 1 98 ? -9.814 -7.545 7.599 1.00 97.25 98 GLU A C 1
ATOM 772 O O . GLU A 1 98 ? -10.815 -8.259 7.536 1.00 97.25 98 GLU A O 1
ATOM 777 N N . ALA A 1 99 ? -9.736 -6.375 6.967 1.00 97.38 99 ALA A N 1
ATOM 778 C CA . ALA A 1 99 ? -10.763 -5.829 6.090 1.00 97.38 99 ALA A CA 1
ATOM 779 C C . ALA A 1 99 ? -10.944 -6.630 4.785 1.00 97.38 99 ALA A C 1
ATOM 781 O O . ALA A 1 99 ? -11.996 -6.544 4.155 1.00 97.38 99 ALA A O 1
ATOM 782 N N . GLY A 1 100 ? -9.943 -7.421 4.383 1.00 98.00 100 GLY A N 1
ATOM 783 C CA . GLY A 1 100 ? -9.947 -8.180 3.131 1.00 98.00 100 GLY A CA 1
ATOM 784 C C . GLY A 1 100 ? -9.566 -7.359 1.895 1.00 98.00 100 GLY A C 1
ATOM 785 O O . GLY A 1 100 ? -9.796 -7.817 0.777 1.00 98.00 100 GLY A O 1
ATOM 786 N N . ALA A 1 101 ? -8.980 -6.171 2.074 1.00 98.38 101 ALA A N 1
ATOM 787 C CA . ALA A 1 101 ? -8.479 -5.340 0.975 1.00 98.38 101 ALA A CA 1
ATOM 788 C C . ALA A 1 101 ? -7.166 -5.886 0.385 1.00 98.38 101 ALA A C 1
ATOM 790 O O . ALA A 1 101 ? -6.873 -5.705 -0.799 1.00 98.38 101 ALA A O 1
ATOM 791 N N . ILE A 1 102 ? -6.372 -6.561 1.219 1.00 98.62 102 ILE A N 1
ATOM 792 C CA . ILE A 1 102 ? -5.125 -7.227 0.839 1.00 98.62 102 ILE A CA 1
ATOM 793 C C . ILE A 1 102 ? -5.086 -8.643 1.399 1.00 98.62 102 ILE A C 1
ATOM 795 O O . ILE A 1 102 ? -5.727 -8.937 2.404 1.00 98.62 102 ILE A O 1
ATOM 799 N N . SER A 1 103 ? -4.257 -9.486 0.793 1.00 98.44 103 SER A N 1
ATOM 800 C CA . SER A 1 103 ? -3.849 -10.768 1.364 1.00 98.44 103 SER A CA 1
ATOM 801 C C . SER A 1 103 ? -2.353 -10.765 1.659 1.00 98.44 103 SER A C 1
ATOM 803 O O . SER A 1 103 ? -1.549 -10.419 0.785 1.00 98.44 103 SER A O 1
ATOM 805 N N . ILE A 1 104 ? -1.979 -11.187 2.868 1.00 98.25 104 ILE A N 1
ATOM 806 C CA . ILE A 1 104 ? -0.583 -11.320 3.293 1.00 98.25 104 ILE A CA 1
ATOM 807 C C . ILE A 1 104 ? -0.215 -12.803 3.392 1.00 98.25 104 ILE A C 1
ATOM 809 O O . ILE A 1 104 ? -0.757 -13.531 4.221 1.00 98.25 104 ILE A O 1
ATOM 813 N N . ARG A 1 105 ? 0.760 -13.246 2.589 1.00 97.88 105 ARG A N 1
ATOM 814 C CA . ARG A 1 105 ? 1.322 -14.604 2.663 1.00 97.88 105 ARG A CA 1
ATOM 815 C C . ARG A 1 105 ? 2.735 -14.570 3.238 1.00 97.88 105 ARG A C 1
ATOM 817 O O . ARG A 1 105 ? 3.659 -14.070 2.594 1.00 97.88 105 ARG A O 1
ATOM 824 N N . GLY A 1 106 ? 2.912 -15.129 4.433 1.00 96.69 106 GLY A N 1
ATOM 825 C CA . GLY A 1 106 ? 4.224 -15.283 5.064 1.00 96.69 106 GLY A CA 1
ATOM 826 C C . GLY A 1 106 ? 5.076 -16.360 4.385 1.00 96.69 106 GLY A C 1
ATOM 827 O O . GLY A 1 106 ? 4.568 -17.393 3.957 1.00 96.69 106 GLY A O 1
ATOM 828 N N . THR A 1 107 ? 6.382 -16.119 4.285 1.00 95.38 107 THR A N 1
ATOM 829 C CA . THR A 1 107 ? 7.380 -17.091 3.810 1.00 95.38 107 THR A CA 1
ATOM 830 C C . THR A 1 107 ? 8.657 -16.965 4.639 1.00 95.38 107 THR A C 1
ATOM 832 O O . THR A 1 107 ? 8.859 -15.958 5.317 1.00 95.38 107 THR A O 1
ATOM 835 N N . THR A 1 108 ? 9.579 -17.923 4.515 1.00 93.94 108 THR A N 1
ATOM 836 C CA . THR A 1 108 ? 10.915 -17.839 5.142 1.00 93.94 108 THR A CA 1
ATOM 837 C C . THR A 1 108 ? 11.716 -16.612 4.699 1.00 93.94 108 THR A C 1
ATOM 839 O O . THR A 1 108 ? 12.595 -16.152 5.419 1.00 93.94 108 THR A O 1
ATOM 842 N N . LYS A 1 109 ? 11.401 -16.052 3.525 1.00 90.50 109 LYS A N 1
ATOM 843 C CA . LYS A 1 109 ? 12.070 -14.873 2.957 1.00 90.50 109 LYS A CA 1
ATOM 844 C C . LYS A 1 109 ? 11.341 -13.559 3.268 1.00 90.50 109 LYS A C 1
ATOM 846 O O . LYS A 1 109 ? 11.803 -12.507 2.833 1.00 90.50 109 LYS A O 1
ATOM 851 N N . GLY A 1 110 ? 10.213 -13.607 3.982 1.00 94.56 110 GLY A N 1
ATOM 852 C CA . GLY A 1 110 ? 9.372 -12.454 4.319 1.00 94.56 110 GLY A CA 1
ATOM 853 C C . GLY A 1 110 ? 7.952 -12.538 3.753 1.00 94.56 110 GLY A C 1
ATOM 854 O O . GLY A 1 110 ? 7.527 -13.572 3.236 1.00 94.56 110 GLY A O 1
ATOM 855 N N . ASN A 1 111 ? 7.216 -11.433 3.855 1.00 98.12 111 ASN A N 1
ATOM 856 C CA . ASN A 1 111 ? 5.794 -11.373 3.518 1.00 98.12 111 ASN A CA 1
ATOM 857 C C . ASN A 1 111 ? 5.563 -10.951 2.063 1.00 98.12 111 ASN A C 1
ATOM 859 O O . ASN A 1 111 ? 6.153 -9.976 1.592 1.00 98.12 111 ASN A O 1
ATOM 863 N N . TYR A 1 112 ? 4.678 -11.675 1.381 1.00 98.38 112 TYR A N 1
ATOM 864 C CA . TYR A 1 112 ? 4.125 -11.304 0.081 1.00 98.38 112 TYR A CA 1
ATOM 865 C C . TYR A 1 112 ? 2.781 -10.612 0.266 1.00 98.38 112 TYR A C 1
ATOM 867 O O . TYR A 1 112 ? 1.958 -11.076 1.055 1.00 98.38 112 TYR A O 1
ATOM 875 N N . TYR A 1 113 ? 2.574 -9.532 -0.480 1.00 98.69 113 TYR A N 1
ATOM 876 C CA . TYR A 1 113 ? 1.365 -8.718 -0.446 1.00 98.69 113 TYR A CA 1
ATOM 877 C C . TYR A 1 113 ? 0.710 -8.728 -1.819 1.00 98.69 113 TYR A C 1
ATOM 879 O O . TYR A 1 113 ? 1.396 -8.572 -2.830 1.00 98.69 113 TYR A O 1
ATOM 887 N N . GLN A 1 114 ? -0.609 -8.882 -1.829 1.00 98.56 114 GLN A N 1
ATOM 888 C CA . GLN A 1 114 ? -1.448 -8.853 -3.022 1.00 98.56 114 GLN A CA 1
ATOM 889 C C . GLN A 1 114 ? -2.721 -8.060 -2.723 1.00 98.56 114 GLN A C 1
ATOM 891 O O . GLN A 1 114 ? -3.264 -8.146 -1.621 1.00 98.56 114 GLN A O 1
ATOM 896 N N . ILE A 1 115 ? -3.175 -7.280 -3.705 1.00 98.38 115 ILE A N 1
ATOM 897 C CA . ILE A 1 115 ? -4.446 -6.551 -3.654 1.00 98.38 115 ILE A CA 1
ATOM 898 C C . ILE A 1 115 ? -5.587 -7.522 -3.960 1.00 98.38 115 ILE A C 1
ATOM 900 O O . ILE A 1 115 ? -5.512 -8.283 -4.924 1.00 98.38 115 ILE A O 1
ATOM 904 N N . ASN A 1 116 ? -6.670 -7.454 -3.188 1.00 97.94 116 ASN A N 1
ATOM 905 C CA . ASN A 1 116 ? -7.902 -8.170 -3.502 1.00 97.94 116 ASN A CA 1
ATOM 906 C C . ASN A 1 116 ? -8.826 -7.307 -4.380 1.00 97.94 116 ASN A C 1
ATOM 908 O O . ASN A 1 116 ? -9.585 -6.491 -3.873 1.00 97.94 116 ASN A O 1
ATOM 912 N N . LEU A 1 117 ? -8.806 -7.487 -5.702 1.00 95.69 117 LEU A N 1
ATOM 913 C CA . LEU A 1 117 ? -9.664 -6.707 -6.612 1.00 95.69 117 LEU A CA 1
ATOM 914 C C . LEU A 1 117 ? -11.163 -7.035 -6.497 1.00 95.69 117 LEU A C 1
ATOM 916 O O . LEU A 1 117 ? -11.989 -6.271 -6.987 1.00 95.69 117 LEU A O 1
ATOM 920 N N . HIS A 1 118 ? -11.509 -8.131 -5.821 1.00 96.50 118 HIS A N 1
ATOM 921 C CA . HIS A 1 118 ? -12.884 -8.556 -5.553 1.00 96.50 118 HIS A CA 1
ATOM 922 C C . HIS A 1 118 ? -13.299 -8.262 -4.104 1.00 96.50 118 HIS A C 1
ATOM 924 O O . HIS A 1 118 ? -14.142 -8.957 -3.539 1.00 96.50 118 HIS A O 1
ATOM 930 N N . MET A 1 119 ? -12.663 -7.274 -3.467 1.00 97.31 119 MET A N 1
ATOM 931 C CA . MET A 1 119 ? -12.994 -6.874 -2.101 1.00 97.31 119 MET A CA 1
ATOM 932 C C . MET A 1 119 ? -14.415 -6.312 -1.994 1.00 97.31 119 MET A C 1
ATOM 934 O O . MET A 1 119 ? -14.898 -5.613 -2.884 1.00 97.31 119 MET A O 1
ATOM 938 N N . ASP A 1 120 ? -15.042 -6.551 -0.846 1.00 97.88 120 ASP A N 1
ATOM 939 C CA . ASP A 1 120 ? -16.232 -5.821 -0.424 1.00 97.88 120 ASP A CA 1
ATOM 940 C C . ASP A 1 120 ? -15.800 -4.438 0.085 1.00 97.88 120 ASP A C 1
ATOM 942 O O . ASP A 1 120 ? -15.218 -4.304 1.165 1.00 97.88 120 ASP A O 1
ATOM 946 N N . VAL A 1 121 ? -16.035 -3.412 -0.733 1.00 97.75 121 VAL A N 1
ATOM 947 C CA . VAL A 1 121 ? -15.610 -2.034 -0.457 1.00 97.75 121 VAL A CA 1
ATOM 948 C C . VAL A 1 121 ? -16.250 -1.491 0.819 1.00 97.75 121 VAL A C 1
ATOM 950 O O . VAL A 1 121 ? -15.561 -0.853 1.616 1.00 97.75 121 VAL A O 1
ATOM 953 N N . GLU A 1 122 ? -17.542 -1.741 1.033 1.00 97.25 122 GLU A N 1
ATOM 954 C CA . GLU A 1 122 ? -18.269 -1.215 2.191 1.00 97.25 122 GLU A CA 1
ATOM 955 C C . GLU A 1 122 ? -17.700 -1.800 3.479 1.00 97.25 122 GLU A C 1
ATOM 957 O O . GLU A 1 122 ? -17.347 -1.062 4.407 1.00 97.25 122 GLU A O 1
ATOM 962 N N . LYS A 1 123 ? -17.494 -3.122 3.492 1.00 96.81 123 LYS A N 1
ATOM 963 C CA . LYS A 1 123 ? -16.829 -3.811 4.597 1.00 96.81 123 LYS A CA 1
ATOM 964 C C . LYS A 1 123 ? -15.427 -3.260 4.838 1.00 96.81 123 LYS A C 1
ATOM 966 O O . LYS A 1 123 ? -15.058 -3.020 5.991 1.00 96.81 123 LYS A O 1
ATOM 971 N N . VAL A 1 124 ? -14.640 -3.052 3.779 1.00 97.88 124 VAL A N 1
ATOM 972 C CA . VAL A 1 124 ? -13.270 -2.538 3.904 1.00 97.88 124 VAL A CA 1
ATOM 973 C C . VAL A 1 124 ? -13.261 -1.170 4.572 1.00 97.88 124 VAL A C 1
ATOM 975 O O . VAL A 1 124 ? -12.571 -0.973 5.574 1.00 97.88 124 VAL A O 1
ATOM 978 N N . VAL A 1 125 ? -14.065 -0.241 4.061 1.00 97.12 125 VAL A N 1
ATOM 979 C CA . VAL A 1 125 ? -14.164 1.120 4.594 1.00 97.12 125 VAL A CA 1
ATOM 980 C C . VAL A 1 125 ? -14.634 1.097 6.048 1.00 97.12 125 VAL A C 1
ATOM 982 O O . VAL A 1 125 ? -14.069 1.795 6.895 1.00 97.12 125 VAL A O 1
ATOM 985 N N . GLN A 1 126 ? -15.622 0.264 6.375 1.00 95.44 126 GLN A N 1
ATOM 986 C CA . GLN A 1 126 ? -16.147 0.151 7.731 1.00 95.44 126 GLN A CA 1
ATOM 987 C C . GLN A 1 126 ? -15.091 -0.370 8.721 1.00 95.44 126 GLN A C 1
ATOM 989 O O . GLN A 1 126 ? -14.867 0.249 9.765 1.00 95.44 126 GLN A O 1
ATOM 994 N N . VAL A 1 127 ? -14.425 -1.486 8.408 1.00 94.38 127 VAL A N 1
ATOM 995 C CA . VAL A 1 127 ? -13.435 -2.119 9.299 1.00 94.38 127 VAL A CA 1
ATOM 996 C C . VAL A 1 127 ? -12.227 -1.208 9.506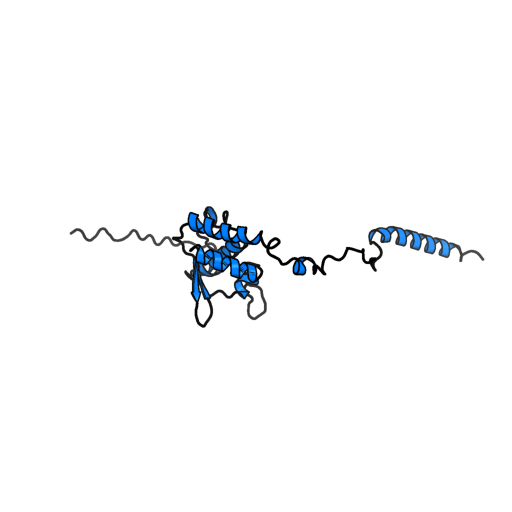 1.00 94.38 127 VAL A C 1
ATOM 998 O O . VAL A 1 127 ? -11.801 -0.982 10.647 1.00 94.38 127 VAL A O 1
ATOM 1001 N N . VAL A 1 128 ? -11.708 -0.619 8.425 1.00 95.12 128 VAL A N 1
ATOM 1002 C CA . VAL A 1 128 ? -10.518 0.229 8.506 1.00 95.12 128 VAL A CA 1
ATOM 1003 C C . VAL A 1 128 ? -10.791 1.484 9.341 1.00 95.12 128 VAL A C 1
ATOM 1005 O O . VAL A 1 128 ? -10.007 1.808 10.238 1.00 95.12 128 VAL A O 1
ATOM 1008 N N . ASN A 1 129 ? -11.932 2.151 9.159 1.00 92.44 129 ASN A N 1
ATOM 1009 C CA . ASN A 1 129 ? -12.265 3.351 9.934 1.00 92.44 129 ASN A CA 1
ATOM 1010 C C . ASN A 1 129 ? -12.500 3.068 11.428 1.00 92.44 129 ASN A C 1
ATOM 1012 O O . ASN A 1 129 ? -12.058 3.836 12.290 1.00 92.44 129 ASN A O 1
ATOM 1016 N N . GLN A 1 130 ? -13.122 1.936 11.773 1.00 83.81 130 GLN A N 1
ATOM 1017 C CA . GLN A 1 130 ? -13.283 1.525 13.175 1.00 83.81 130 GLN A CA 1
ATOM 1018 C C . GLN A 1 130 ? -11.934 1.320 13.878 1.00 83.81 130 GLN A C 1
ATOM 1020 O O . GLN A 1 130 ? -11.782 1.642 15.063 1.00 83.81 130 GLN A O 1
ATOM 1025 N N . SER A 1 131 ? -10.933 0.815 13.154 1.00 72.19 131 SER A N 1
ATOM 1026 C CA . SER A 1 131 ? -9.578 0.636 13.680 1.00 72.19 131 SER A CA 1
ATOM 1027 C C . SER A 1 131 ? -8.881 1.975 13.999 1.00 72.19 131 SER A C 1
ATOM 1029 O O . SER A 1 131 ? -8.063 2.056 14.924 1.00 72.19 131 SER A O 1
ATOM 1031 N N . ALA A 1 132 ? -9.236 3.062 13.304 1.00 64.81 132 ALA A N 1
ATOM 1032 C CA . ALA A 1 132 ? -8.737 4.411 13.573 1.00 64.81 132 ALA A CA 1
ATOM 1033 C C . ALA A 1 132 ? -9.439 5.088 14.763 1.00 64.81 132 ALA A C 1
ATOM 1035 O O . ALA A 1 132 ? -8.788 5.772 15.556 1.00 64.81 132 ALA A O 1
ATOM 1036 N N . GLY A 1 133 ? -10.740 4.844 14.957 1.00 60.00 133 GLY A N 1
ATOM 1037 C CA . GLY A 1 133 ? -11.505 5.400 16.082 1.00 60.00 133 GLY A CA 1
ATOM 1038 C C . GLY A 1 133 ? -10.996 4.959 17.462 1.00 60.00 133 GLY A C 1
ATOM 1039 O O . GLY A 1 133 ? -10.968 5.757 18.398 1.00 60.00 133 GLY A O 1
ATOM 1040 N N . ARG A 1 134 ? -10.500 3.718 17.580 1.00 57.25 134 ARG A N 1
ATOM 1041 C CA . ARG A 1 134 ? -10.007 3.135 18.846 1.00 57.25 134 ARG A CA 1
ATOM 1042 C C . ARG A 1 134 ? -8.751 3.801 19.418 1.00 57.25 134 ARG A C 1
ATOM 1044 O O . ARG A 1 134 ? -8.480 3.670 20.607 1.00 57.25 134 ARG A O 1
ATOM 1051 N N . THR A 1 135 ? -7.987 4.539 18.612 1.00 55.19 135 THR A N 1
ATOM 1052 C CA . THR A 1 135 ? -6.774 5.231 19.086 1.00 55.19 135 THR A CA 1
ATOM 1053 C C . THR A 1 135 ? -7.041 6.591 19.737 1.00 55.19 135 THR A C 1
ATOM 1055 O O . THR A 1 135 ? -6.119 7.170 20.304 1.00 55.19 135 THR A O 1
ATOM 1058 N N . LYS A 1 136 ? -8.291 7.083 19.743 1.00 51.88 136 LYS A N 1
ATOM 1059 C CA . LYS A 1 136 ? -8.660 8.302 20.488 1.00 51.88 136 LYS A CA 1
ATOM 1060 C C . LYS A 1 136 ? -8.731 8.082 22.012 1.00 51.88 136 LYS A C 1
ATOM 1062 O O . LYS A 1 136 ? -8.660 9.045 22.765 1.00 51.88 136 LYS A O 1
ATOM 1067 N N . SER A 1 137 ? -8.800 6.832 22.480 1.00 49.97 137 SER A N 1
ATOM 1068 C CA . SER A 1 137 ? -9.057 6.476 23.890 1.00 49.97 137 SER A CA 1
ATOM 1069 C C . SER A 1 137 ? -7.805 6.317 24.771 1.00 49.97 137 SER A C 1
ATOM 1071 O O . SER A 1 137 ? -7.900 5.864 25.911 1.00 49.97 137 SER A O 1
ATOM 1073 N N . GLY A 1 138 ? -6.616 6.675 24.275 1.00 47.69 138 GLY A N 1
ATOM 1074 C CA . GLY A 1 138 ? -5.339 6.435 24.965 1.00 47.69 138 GLY A CA 1
ATOM 1075 C C . GLY A 1 138 ? -5.078 7.277 26.225 1.00 47.69 138 GLY A C 1
ATOM 1076 O O . GLY A 1 138 ? -4.099 7.022 26.927 1.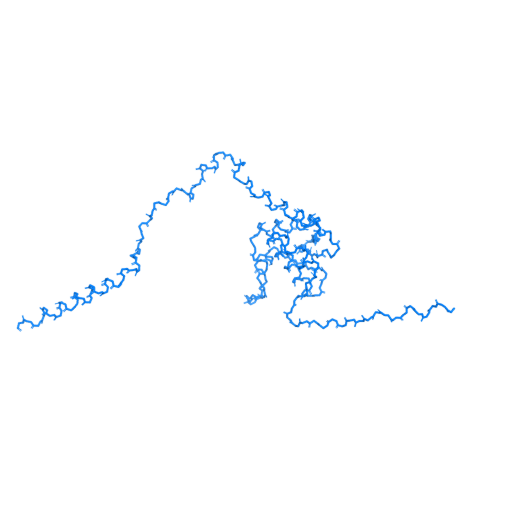00 47.69 138 GLY A O 1
ATOM 1077 N N . SER A 1 139 ? -5.919 8.268 26.535 1.00 53.97 139 SER A N 1
ATOM 1078 C CA . SER A 1 139 ? -5.772 9.112 27.732 1.00 53.97 139 SER A CA 1
ATOM 1079 C C . SER A 1 139 ? -6.602 8.643 28.935 1.00 53.97 139 SER A C 1
ATOM 1081 O O . SER A 1 139 ? -6.222 8.944 30.065 1.00 53.97 139 SER A O 1
ATOM 1083 N N . GLY A 1 140 ? -7.691 7.891 28.722 1.00 54.81 140 GLY A N 1
ATOM 1084 C CA . GLY A 1 140 ? -8.654 7.538 29.778 1.00 54.81 140 GLY A CA 1
ATOM 1085 C C . GLY A 1 140 ? -8.320 6.283 30.595 1.00 54.81 140 GLY A C 1
ATOM 1086 O O . GLY A 1 140 ? -8.715 6.189 31.750 1.00 54.81 140 GLY A O 1
ATOM 1087 N N . SER A 1 141 ? -7.564 5.336 30.029 1.00 55.31 141 SER A N 1
ATOM 1088 C CA . SER A 1 141 ? -7.238 4.048 30.675 1.00 55.31 141 SER A CA 1
ATOM 1089 C C . SER A 1 141 ? -5.835 4.003 31.305 1.00 55.31 141 SER A C 1
ATOM 1091 O O . SER A 1 141 ? -5.363 2.933 31.694 1.00 55.31 141 SER A O 1
ATOM 1093 N N . ARG A 1 142 ? -5.126 5.137 31.384 1.00 53.28 142 ARG A N 1
ATOM 1094 C CA . ARG A 1 142 ? -3.809 5.194 32.035 1.00 53.28 142 ARG A CA 1
ATOM 1095 C C . ARG A 1 142 ? -4.000 5.255 33.555 1.00 53.28 142 ARG A C 1
ATOM 1097 O O . ARG A 1 142 ? -4.752 6.118 34.009 1.00 53.28 142 ARG A O 1
ATOM 1104 N N . PRO A 1 143 ? -3.324 4.411 34.360 1.00 60.12 143 PRO A N 1
ATOM 1105 C CA . PRO A 1 143 ? -3.317 4.599 35.807 1.00 60.12 143 PRO A CA 1
ATOM 1106 C C . PRO A 1 143 ? -2.790 6.004 36.128 1.00 60.12 143 PRO A C 1
ATOM 1108 O O . PRO A 1 143 ? -1.851 6.478 35.484 1.00 60.12 143 PRO A O 1
ATOM 1111 N N . LYS A 1 144 ? -3.399 6.687 37.109 1.00 58.97 144 LYS A N 1
ATOM 1112 C CA . LYS A 1 144 ? -3.072 8.085 37.462 1.00 58.97 144 LYS A CA 1
ATOM 1113 C C . LYS A 1 144 ? -1.572 8.298 37.714 1.00 58.97 144 LYS A C 1
ATOM 1115 O O . LYS A 1 144 ? -1.049 9.352 37.377 1.00 58.97 144 LYS A O 1
ATOM 1120 N N . SER A 1 145 ? -0.854 7.285 38.202 1.00 61.12 145 SER A N 1
ATOM 1121 C CA . SER A 1 145 ? 0.606 7.312 38.386 1.00 61.12 145 SER A CA 1
ATOM 1122 C C . SER A 1 145 ? 1.391 7.591 37.095 1.00 61.12 145 SER A C 1
ATOM 1124 O O . SER A 1 145 ? 2.418 8.256 37.143 1.00 61.12 145 SER A O 1
ATOM 1126 N N . VAL A 1 146 ? 0.886 7.168 35.931 1.00 57.06 146 VAL A N 1
ATOM 1127 C CA . VAL A 1 146 ? 1.493 7.433 34.613 1.00 57.06 146 VAL A CA 1
ATOM 1128 C C . VAL A 1 146 ? 1.125 8.829 34.085 1.00 57.06 146 VAL A C 1
ATOM 1130 O O . VAL A 1 146 ? 1.856 9.381 33.269 1.00 57.06 146 VAL A O 1
ATOM 1133 N N . GLN A 1 147 ? 0.042 9.454 34.569 1.00 54.28 147 GLN A N 1
ATOM 1134 C CA . GLN A 1 147 ? -0.247 10.870 34.277 1.00 54.28 147 GLN A CA 1
ATOM 1135 C C . GLN A 1 147 ? 0.706 11.817 35.023 1.00 54.28 147 GLN A C 1
ATOM 1137 O O . GLN A 1 147 ? 1.027 12.889 34.511 1.00 54.28 147 GLN A O 1
ATOM 1142 N N . VAL A 1 148 ? 1.180 11.410 36.206 1.00 52.41 148 VAL A N 1
ATOM 1143 C CA . VAL A 1 148 ? 2.065 12.218 37.063 1.00 52.41 148 VAL A CA 1
ATOM 1144 C C . VAL A 1 148 ? 3.517 12.229 36.560 1.00 52.41 148 VAL A C 1
ATOM 1146 O O . VAL A 1 148 ? 4.268 13.139 36.894 1.00 52.41 148 VAL A O 1
ATOM 1149 N N . VAL A 1 149 ? 3.911 11.311 35.669 1.00 48.66 149 VAL A N 1
ATOM 1150 C CA . VAL A 1 149 ? 5.244 11.323 35.034 1.00 48.66 149 VAL A CA 1
ATOM 1151 C C . VAL A 1 149 ? 5.164 11.826 33.589 1.00 48.66 149 VAL A C 1
ATOM 1153 O O . VAL A 1 149 ? 5.649 11.199 32.655 1.00 48.66 149 VAL A O 1
ATOM 1156 N N . ASN A 1 150 ? 4.571 13.002 33.386 1.00 47.53 150 ASN A N 1
ATOM 1157 C CA . ASN A 1 150 ? 4.932 13.839 32.241 1.00 47.53 150 ASN A CA 1
ATOM 1158 C C . ASN A 1 150 ? 6.144 14.698 32.628 1.00 47.53 150 ASN A C 1
ATOM 1160 O O . ASN A 1 150 ? 6.036 15.908 32.819 1.00 47.53 150 ASN A O 1
ATOM 1164 N N . THR A 1 151 ? 7.332 14.094 32.692 1.00 55.44 151 THR A N 1
ATOM 1165 C CA . THR A 1 151 ? 8.606 14.837 32.794 1.00 55.44 151 THR A CA 1
ATOM 1166 C C . THR A 1 151 ? 8.893 15.708 31.564 1.00 55.44 151 THR A C 1
ATOM 1168 O O . THR A 1 151 ? 9.839 16.488 31.572 1.00 55.44 151 THR A O 1
ATOM 1171 N N . GLN A 1 152 ? 8.056 15.641 30.523 1.00 54.09 152 GLN A N 1
ATOM 1172 C CA . GLN A 1 152 ? 8.131 16.490 29.331 1.00 54.09 152 GLN A CA 1
ATOM 1173 C C . GLN A 1 152 ? 7.290 17.776 29.413 1.00 54.09 152 GLN A C 1
ATOM 1175 O O . GLN A 1 152 ? 7.296 18.547 28.459 1.00 54.09 152 GLN A O 1
ATOM 1180 N N . ASN A 1 153 ? 6.588 18.038 30.526 1.00 49.09 153 ASN A N 1
ATOM 1181 C CA . ASN A 1 153 ? 5.789 19.263 30.683 1.00 49.09 153 ASN A CA 1
ATOM 1182 C C . ASN A 1 153 ? 5.915 19.921 32.070 1.00 49.09 153 ASN A C 1
ATOM 1184 O O . ASN A 1 153 ? 5.012 20.629 32.516 1.00 49.09 153 ASN A O 1
ATOM 1188 N N . LEU A 1 154 ? 7.051 19.739 32.751 1.00 49.38 154 LEU A N 1
ATOM 1189 C CA . LEU A 1 154 ? 7.454 20.661 33.814 1.00 49.38 154 LEU A CA 1
ATOM 1190 C C . LEU A 1 154 ? 7.838 21.982 33.154 1.00 49.38 154 LEU A C 1
ATOM 1192 O O . LEU A 1 154 ? 8.963 22.123 32.698 1.00 49.38 154 LEU A O 1
ATOM 1196 N N . GLY A 1 155 ? 6.853 22.881 33.067 1.00 43.00 155 GLY A N 1
ATOM 1197 C CA . GLY A 1 155 ? 6.968 24.314 32.820 1.00 43.00 155 GLY A CA 1
ATOM 1198 C C . GLY A 1 155 ? 7.986 24.732 31.763 1.00 43.00 155 GLY A C 1
ATOM 1199 O O . GLY A 1 155 ? 9.193 24.671 31.977 1.00 43.00 155 GLY A O 1
ATOM 1200 N N . LYS A 1 156 ? 7.513 25.352 30.681 1.00 44.19 156 LYS A N 1
ATOM 1201 C CA . LYS A 1 156 ? 8.319 26.376 30.008 1.00 44.19 156 LYS A CA 1
ATOM 1202 C C . LYS A 1 156 ? 8.642 27.490 31.023 1.00 44.19 156 LYS A C 1
ATOM 1204 O O . LYS A 1 156 ? 7.992 28.524 31.034 1.00 44.19 156 LYS A O 1
ATOM 1209 N N . LYS A 1 157 ? 9.633 27.291 31.897 1.00 48.69 157 LYS A N 1
ATOM 1210 C CA . LYS A 1 157 ? 10.527 28.381 32.260 1.00 48.69 157 LYS A CA 1
ATOM 1211 C C . LYS A 1 157 ? 11.361 28.583 31.013 1.00 48.69 157 LYS A C 1
ATOM 1213 O O . LYS A 1 157 ? 12.093 27.680 30.604 1.00 48.69 157 LYS A O 1
ATOM 1218 N N . GLU A 1 158 ? 11.140 29.712 30.358 1.00 46.50 158 GLU A N 1
ATOM 1219 C CA . GLU A 1 158 ? 11.996 30.184 29.283 1.00 46.50 158 GLU A CA 1
ATOM 1220 C C . GLU A 1 158 ? 13.447 29.993 29.724 1.00 46.50 158 GLU A C 1
ATOM 1222 O O . GLU A 1 158 ? 13.891 30.547 30.731 1.00 46.50 158 GLU A O 1
ATOM 1227 N N . LYS A 1 159 ? 14.179 29.130 29.017 1.00 48.56 159 LYS A N 1
ATOM 1228 C CA . LYS A 1 159 ? 15.633 29.154 29.116 1.00 48.56 159 LYS A CA 1
ATOM 1229 C C . LYS A 1 159 ? 16.030 30.517 28.545 1.00 48.56 159 LYS A C 1
ATOM 1231 O O . LYS A 1 159 ? 15.638 30.766 27.403 1.00 48.56 159 LYS A O 1
ATOM 1236 N N . PRO A 1 160 ? 16.751 31.388 29.274 1.00 44.56 160 PRO A N 1
ATOM 1237 C CA . PRO A 1 160 ? 17.261 32.611 28.671 1.00 44.56 160 PRO A CA 1
ATOM 1238 C C . PRO A 1 160 ? 18.066 32.203 27.438 1.00 44.56 160 PRO A C 1
ATOM 1240 O O . PRO A 1 160 ? 18.936 31.327 27.511 1.00 44.56 160 PRO A O 1
ATOM 1243 N N . SER A 1 161 ? 17.691 32.733 26.275 1.00 51.78 161 SER A N 1
ATOM 1244 C CA . SER A 1 161 ? 18.397 32.427 25.043 1.00 51.78 161 SER A CA 1
ATOM 1245 C C . SER A 1 161 ? 19.838 32.906 25.200 1.00 51.78 161 SER A C 1
ATOM 1247 O O . SER A 1 161 ? 20.092 34.073 25.461 1.00 51.78 161 SER A O 1
ATOM 1249 N N . ILE A 1 162 ? 20.807 32.011 24.994 1.00 57.75 162 ILE A N 1
ATOM 1250 C CA . ILE A 1 162 ? 22.238 32.372 24.896 1.00 57.75 162 ILE A CA 1
ATOM 1251 C C . ILE A 1 162 ? 22.502 33.244 23.648 1.00 57.75 162 ILE A C 1
ATOM 1253 O O . ILE A 1 162 ? 23.604 33.732 23.424 1.00 57.75 162 ILE A O 1
ATOM 1257 N N . ARG A 1 163 ? 21.488 33.436 22.802 1.00 54.88 163 ARG A N 1
ATOM 1258 C CA . ARG A 1 163 ? 21.544 34.279 21.617 1.00 54.88 163 ARG A CA 1
ATOM 1259 C C . ARG A 1 163 ? 20.694 35.508 21.881 1.00 54.88 163 ARG A C 1
ATOM 1261 O O . ARG A 1 163 ? 19.499 35.362 22.151 1.00 54.88 163 ARG A O 1
ATOM 1268 N N . ASP A 1 164 ? 21.311 36.678 21.782 1.00 53.78 164 ASP A N 1
ATOM 1269 C CA . ASP A 1 164 ? 20.576 37.931 21.679 1.00 53.78 164 ASP A CA 1
ATOM 1270 C C . ASP A 1 164 ? 19.573 37.825 20.516 1.00 53.78 164 ASP A C 1
ATOM 1272 O O . ASP A 1 164 ? 19.908 37.245 19.472 1.00 53.78 164 ASP A O 1
ATOM 1276 N N . PRO A 1 165 ? 18.340 38.338 20.669 1.00 55.22 165 PRO A N 1
ATOM 1277 C CA . PRO A 1 165 ? 17.374 38.384 19.582 1.00 55.22 165 PRO A CA 1
ATOM 1278 C C . PRO A 1 165 ? 17.998 39.044 18.347 1.00 55.22 165 PRO A C 1
ATOM 1280 O O . PRO A 1 165 ? 18.521 40.159 18.418 1.00 55.22 165 PRO A O 1
ATOM 1283 N N . VAL A 1 166 ? 17.926 38.354 17.205 1.00 56.44 166 VAL A N 1
ATOM 1284 C CA . VAL A 1 166 ? 18.442 38.818 15.900 1.00 56.44 166 VAL A CA 1
ATOM 1285 C C . VAL A 1 166 ? 17.834 40.171 15.492 1.00 56.44 166 VAL A C 1
ATOM 1287 O O . VAL A 1 166 ? 18.424 40.904 14.699 1.00 56.44 166 VAL A O 1
ATOM 1290 N N . ASP A 1 167 ? 16.722 40.558 16.110 1.00 57.81 167 ASP A N 1
ATOM 1291 C CA . ASP A 1 167 ? 16.015 41.815 15.867 1.00 57.81 167 ASP A CA 1
ATOM 1292 C C . ASP A 1 167 ? 16.790 43.056 16.355 1.00 57.81 167 ASP A C 1
ATOM 1294 O O . ASP A 1 167 ? 16.627 44.146 15.806 1.00 57.81 167 ASP A O 1
ATOM 1298 N N . ASN A 1 168 ? 17.720 42.902 17.309 1.00 57.06 168 ASN A N 1
ATOM 1299 C CA . ASN A 1 168 ? 18.518 44.016 17.847 1.00 57.06 168 ASN A CA 1
ATOM 1300 C C . ASN A 1 168 ? 19.866 44.225 17.134 1.00 57.06 168 ASN A C 1
ATOM 1302 O O . ASN A 1 168 ? 20.592 45.177 17.438 1.00 57.06 168 ASN A O 1
ATOM 1306 N N . LEU A 1 169 ? 20.196 43.401 16.130 1.00 58.88 169 LEU A N 1
ATOM 1307 C CA . LEU A 1 169 ? 21.459 43.503 15.386 1.00 58.88 169 LEU A CA 1
ATOM 1308 C C . LEU A 1 169 ? 21.591 44.847 14.646 1.00 58.88 169 LEU A C 1
ATOM 1310 O O . LEU A 1 169 ? 22.691 45.379 14.491 1.00 58.88 169 LEU A O 1
ATOM 1314 N N . GLY A 1 170 ? 20.464 45.405 14.192 1.00 64.19 170 GLY A N 1
ATOM 1315 C CA . GLY A 1 170 ? 20.414 46.706 13.524 1.00 64.19 170 GLY A CA 1
ATOM 1316 C C . GLY A 1 170 ? 20.701 47.879 14.465 1.00 64.19 170 GLY A C 1
ATOM 1317 O O . GLY A 1 170 ? 21.375 48.826 14.064 1.00 64.19 170 GLY A O 1
ATOM 1318 N N . VAL A 1 171 ? 20.240 47.803 15.717 1.00 66.88 171 VAL A N 1
ATOM 1319 C CA . VAL A 1 171 ? 20.452 48.844 16.737 1.00 66.88 171 VAL A CA 1
ATOM 1320 C C . VAL A 1 171 ? 21.897 48.812 17.233 1.00 66.88 171 VAL A C 1
ATOM 1322 O O . VAL A 1 171 ? 22.566 49.844 17.227 1.00 66.88 171 VAL A O 1
ATOM 1325 N N . LEU A 1 172 ? 22.427 47.618 17.520 1.00 65.62 172 LEU A N 1
ATOM 1326 C CA . LEU A 1 172 ? 23.817 47.432 17.947 1.00 65.62 172 LEU A CA 1
ATOM 1327 C C . LEU A 1 172 ? 24.825 47.859 16.872 1.00 65.62 172 LEU A C 1
ATOM 1329 O O . LEU A 1 172 ? 25.832 48.490 17.189 1.00 65.62 172 LEU A O 1
ATOM 1333 N N . LYS A 1 173 ? 24.551 47.586 15.585 1.00 67.62 173 LYS A N 1
ATOM 1334 C CA . LYS A 1 173 ? 25.389 48.090 14.484 1.00 67.62 173 LYS A CA 1
ATOM 1335 C C . LYS A 1 173 ? 25.391 49.618 14.426 1.00 67.62 173 LYS A C 1
ATOM 1337 O O . LYS A 1 173 ? 26.462 50.195 14.268 1.00 67.62 173 LYS A O 1
ATOM 1342 N N . ARG A 1 174 ? 24.233 50.272 14.591 1.00 67.62 174 ARG A N 1
ATOM 1343 C CA . ARG A 1 174 ? 24.138 51.744 14.595 1.00 67.62 174 ARG A CA 1
ATOM 1344 C C . ARG A 1 174 ? 24.902 52.356 15.768 1.00 67.62 174 ARG A C 1
ATOM 1346 O O . ARG A 1 174 ? 25.690 53.269 15.540 1.00 67.62 174 ARG A O 1
ATOM 1353 N N . GLU A 1 175 ? 24.753 51.820 16.979 1.00 74.62 175 GLU A N 1
ATOM 1354 C CA . GLU A 1 175 ? 25.507 52.287 18.152 1.00 74.62 175 GLU A CA 1
ATOM 1355 C C . GLU A 1 175 ? 27.021 52.090 17.993 1.00 74.62 175 GLU A C 1
ATOM 1357 O O . GLU A 1 175 ? 27.804 52.979 18.341 1.00 74.62 175 GLU A O 1
ATOM 1362 N N . LEU A 1 176 ? 27.454 50.961 17.420 1.00 74.25 176 LEU A N 1
ATOM 1363 C CA . LEU A 1 176 ? 28.869 50.697 17.155 1.00 74.25 176 LEU A CA 1
ATOM 1364 C C . LEU A 1 176 ? 29.436 51.672 16.110 1.00 74.25 176 LEU A C 1
ATOM 1366 O O . LEU A 1 176 ? 30.520 52.221 16.302 1.00 74.25 176 LEU A O 1
ATOM 1370 N N . THR A 1 177 ? 28.697 51.939 15.025 1.00 72.44 177 THR A N 1
ATOM 1371 C CA . THR A 1 177 ? 29.084 52.929 14.007 1.00 72.44 177 THR A CA 1
ATOM 1372 C C . THR A 1 177 ? 29.164 54.341 14.594 1.00 72.44 177 THR A C 1
ATOM 1374 O O . THR A 1 177 ? 30.106 55.074 14.295 1.00 72.44 177 THR A O 1
ATOM 1377 N N . GLN A 1 178 ? 28.240 54.708 15.484 1.00 70.00 178 GLN A N 1
ATOM 1378 C CA . GLN A 1 178 ? 28.218 56.019 16.135 1.00 70.00 178 GLN A CA 1
ATOM 1379 C C . GLN A 1 178 ? 29.391 56.190 17.117 1.00 70.00 178 GLN A C 1
ATOM 1381 O O . GLN A 1 178 ? 30.073 57.213 17.081 1.00 70.00 178 GLN A O 1
ATOM 1386 N N . LYS A 1 179 ? 29.717 55.160 17.914 1.00 73.12 179 LYS A N 1
ATOM 1387 C CA . LYS A 1 179 ? 30.906 55.152 18.792 1.00 73.12 179 LYS A CA 1
ATOM 1388 C C . LYS A 1 179 ? 32.220 55.194 18.007 1.00 73.12 179 LYS A C 1
ATOM 1390 O O . LYS A 1 179 ? 33.134 55.924 18.386 1.00 73.12 179 LYS A O 1
ATOM 1395 N N . MET A 1 180 ? 32.318 54.464 16.894 1.00 70.25 180 MET A N 1
ATOM 1396 C CA . MET A 1 180 ? 33.505 54.495 16.028 1.00 70.25 180 MET A CA 1
ATOM 1397 C C . MET A 1 180 ? 33.666 55.823 15.277 1.00 70.25 180 MET A C 1
ATOM 1399 O O . MET A 1 180 ? 34.791 56.206 14.966 1.00 70.25 180 MET A O 1
ATOM 1403 N N . SER A 1 181 ? 32.570 56.529 14.985 1.00 68.56 181 SER A N 1
ATOM 1404 C CA . SER A 1 181 ? 32.607 57.889 14.440 1.00 68.56 181 SER A CA 1
ATOM 1405 C C . SER A 1 181 ? 33.073 58.891 15.502 1.00 68.56 181 SER A C 1
ATOM 1407 O O . SER A 1 181 ? 34.043 59.609 15.271 1.00 68.56 181 SER A O 1
ATOM 1409 N N . LEU A 1 182 ? 32.485 58.859 16.704 1.00 60.38 182 LEU A N 1
ATOM 1410 C CA . LEU A 1 182 ? 32.840 59.743 17.823 1.00 60.38 182 LEU A CA 1
ATOM 1411 C C . LEU A 1 182 ? 34.301 59.592 18.270 1.00 60.38 182 LEU A C 1
ATOM 1413 O O . LEU A 1 182 ? 34.964 60.593 18.532 1.00 60.38 182 LEU A O 1
ATOM 1417 N N . ASN A 1 183 ? 34.839 58.370 18.303 1.00 59.22 183 ASN A N 1
ATOM 1418 C CA . ASN A 1 183 ? 36.245 58.148 18.658 1.00 59.22 183 ASN A CA 1
ATOM 1419 C C . ASN A 1 183 ? 37.222 58.616 17.569 1.00 59.22 183 ASN A C 1
ATOM 1421 O O . ASN A 1 183 ? 38.354 58.971 17.887 1.00 59.22 183 ASN A O 1
ATOM 1425 N N . ARG A 1 184 ? 36.790 58.689 16.303 1.00 58.12 184 ARG A N 1
ATOM 1426 C CA . ARG A 1 184 ? 37.626 59.182 15.196 1.00 58.12 184 ARG A CA 1
ATOM 1427 C C . ARG A 1 184 ? 37.822 60.702 15.240 1.00 58.12 184 ARG A C 1
ATOM 1429 O O . ARG A 1 184 ? 38.856 61.185 14.801 1.00 58.12 184 ARG A O 1
ATOM 1436 N N . PHE A 1 185 ? 36.877 61.438 15.831 1.00 57.84 185 PHE A N 1
ATOM 1437 C CA . PHE A 1 185 ? 36.969 62.893 16.023 1.00 57.84 185 PHE A CA 1
ATOM 1438 C C . PHE A 1 185 ? 37.699 63.313 17.309 1.00 57.84 185 PHE A C 1
ATOM 1440 O O . PHE A 1 185 ? 38.045 64.479 17.457 1.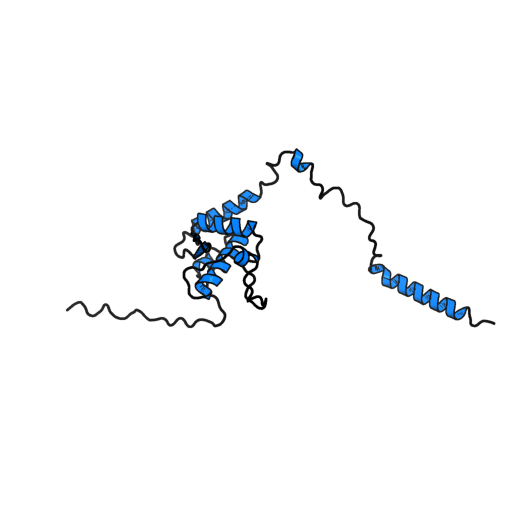00 57.84 185 PHE A O 1
ATOM 1447 N N . ARG A 1 186 ? 37.988 62.383 18.231 1.00 58.56 186 ARG A N 1
ATOM 1448 C CA . ARG A 1 186 ? 38.722 62.673 19.481 1.00 58.56 186 ARG A CA 1
ATOM 1449 C C . ARG A 1 186 ? 40.242 62.498 19.364 1.00 58.56 186 ARG A C 1
ATOM 1451 O O . ARG A 1 186 ? 40.943 62.666 20.356 1.00 58.56 186 ARG A O 1
ATOM 1458 N N . HIS A 1 187 ? 40.757 62.164 18.181 1.00 56.69 187 HIS A N 1
ATOM 1459 C CA . HIS A 1 187 ? 42.197 62.020 17.905 1.00 56.69 187 HIS A CA 1
ATOM 1460 C C . HIS A 1 187 ? 42.716 62.983 16.821 1.00 56.69 187 HIS A C 1
ATOM 1462 O O . HIS A 1 187 ? 43.809 62.790 16.306 1.00 56.69 187 HIS A O 1
ATOM 1468 N N . GLY A 1 188 ? 41.957 64.035 16.496 1.00 53.59 188 GLY A N 1
ATOM 1469 C CA . GLY A 1 188 ? 42.364 65.094 15.560 1.00 53.59 188 GLY A CA 1
ATOM 1470 C C . GLY A 1 188 ? 42.447 66.487 16.193 1.00 53.59 188 GLY A C 1
ATOM 1471 O O . GLY A 1 188 ? 42.230 67.470 15.497 1.00 53.59 188 GLY A O 1
ATOM 1472 N N . GLY A 1 189 ? 42.676 66.570 17.506 1.00 54.28 189 GLY A N 1
ATOM 1473 C CA . GLY A 1 189 ? 42.749 67.829 18.251 1.00 54.28 189 GLY A CA 1
ATOM 1474 C C . GLY A 1 189 ? 43.899 67.832 19.253 1.00 54.28 189 GLY A C 1
ATOM 1475 O O . GLY A 1 189 ? 43.660 67.778 20.458 1.00 54.28 189 GLY A O 1
ATOM 1476 N N . GLN A 1 190 ? 45.123 67.848 18.730 1.00 44.84 190 GLN A N 1
ATOM 1477 C CA . GLN A 1 190 ? 46.255 68.597 19.278 1.00 44.84 190 GLN A CA 1
ATOM 1478 C C . GLN A 1 190 ? 46.899 69.344 18.116 1.00 44.84 190 GLN A C 1
ATOM 1480 O O . GLN A 1 190 ? 46.987 68.727 17.029 1.00 44.84 190 GLN A O 1
#

Foldseek 3Di:
DPPPPPDDPPPPPVPPDDPPDFDDPCCLVPQALVLFDLLLNLQLVLQSCQARVVPHQKDFADLCCQQQNDADPVRHGPDGHSNDDSVSNVLNVVQCCVLVQWPWDADPVHIMIGGDPVGDRVSSSVSRVVSVVVVVCVPPPDDVVVVVPPPVPPDPPPPPPPDDPPVCPVVVVVVVVVVVVVVVVVPPDD

Sequence (190 aa):
MLLLFQKTMDEHKTTSFIPNSTQLPNILLDKVIPLIPEAEARCLLYICRRTFGFHKDADRISFSQFMDGIKDRRGNVLDYGAGLARASVAKGLKSLNEAGAISIRGTTKGNYYQINLHMDVEKVVQVVNQSAGRTKSGSGSRPKSVQVVNTQNLGKKEKPSIRDPVDNLGVLKRELTQKMSLNRFRHGGQ

pLDDT: mean 79.89, std 20.67, range [41.53, 98.69]

Secondary structure (DSSP, 8-state):
---SSS----------PPTT-----HIIIIIIGGGS-HHHHHHHHHHHHHTGGGT-SEEE--HHHHHH-EE-TTS-EEE-TT---HHHHHHHHHHHHHHTSEEEEEETTEEEEEE-TT--HHHHHHHHHHHHHGGGGTTTSS-HHHHS--TT-S----PPPSS--GGGHHHHHHHHHHHHHHHHHTTS--